Protein AF-A0AAD2FH18-F1 (afdb_monomer)

Organism: NCBI:txid2856

Mean predicted aligned error: 6.42 Å

pLDDT: mean 85.79, std 12.54, range [44.12, 98.38]

Structure (mmCIF, N/CA/C/O backbone):
data_AF-A0AAD2FH18-F1
#
_entry.id   AF-A0AAD2FH18-F1
#
loop_
_atom_site.group_PDB
_atom_site.id
_atom_site.type_symbol
_atom_site.label_atom_id
_atom_site.label_alt_id
_atom_site.label_comp_id
_atom_site.label_asym_id
_atom_site.label_entity_id
_atom_site.label_seq_id
_atom_site.pdbx_PDB_ins_code
_atom_site.Cartn_x
_atom_site.Cartn_y
_atom_site.Cartn_z
_atom_site.occupancy
_atom_site.B_iso_or_equiv
_atom_site.auth_seq_id
_atom_site.auth_comp_id
_atom_site.auth_asym_id
_atom_site.auth_atom_id
_atom_site.pdbx_PDB_model_num
ATOM 1 N N . MET A 1 1 ? -4.004 -22.381 11.309 1.00 54.03 1 MET A N 1
ATOM 2 C CA . MET A 1 1 ? -4.346 -21.164 12.080 1.00 54.03 1 MET A CA 1
ATOM 3 C C . MET A 1 1 ? -4.350 -19.978 11.130 1.00 54.03 1 MET A C 1
ATOM 5 O O . MET A 1 1 ? -3.406 -19.865 10.358 1.00 54.03 1 MET A O 1
ATOM 9 N N . MET A 1 2 ? -5.395 -19.144 11.130 1.00 85.75 2 MET A N 1
ATOM 10 C CA . MET A 1 2 ? -5.462 -17.967 10.252 1.00 85.75 2 MET A CA 1
ATOM 11 C C . MET A 1 2 ? -4.298 -17.014 10.574 1.00 85.75 2 MET A C 1
ATOM 13 O O . MET A 1 2 ? -4.123 -16.636 11.731 1.00 85.75 2 MET A O 1
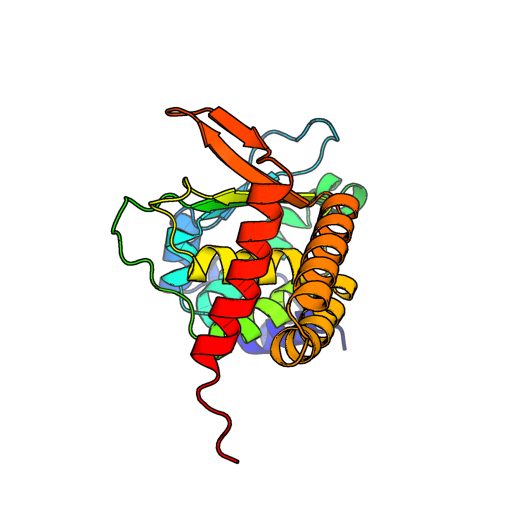ATOM 17 N N . ASN A 1 3 ? -3.467 -16.670 9.583 1.00 91.12 3 ASN A N 1
ATOM 18 C CA . ASN A 1 3 ? -2.199 -15.962 9.816 1.00 91.12 3 ASN A CA 1
ATOM 19 C C . ASN A 1 3 ? -2.380 -14.613 10.535 1.00 91.12 3 ASN A C 1
ATOM 21 O O . ASN A 1 3 ? -1.552 -14.275 11.378 1.00 91.12 3 ASN A O 1
ATOM 25 N N . PHE A 1 4 ? -3.476 -13.885 10.296 1.00 91.94 4 PHE A N 1
ATOM 26 C CA . PHE A 1 4 ? -3.735 -12.614 10.982 1.00 91.94 4 PHE A CA 1
ATOM 27 C C . PHE A 1 4 ? -3.898 -12.763 12.507 1.00 91.94 4 PHE A C 1
ATOM 29 O O . PHE A 1 4 ? -3.505 -11.865 13.244 1.00 91.94 4 PHE A O 1
ATOM 36 N N . LEU A 1 5 ? -4.402 -13.902 13.009 1.00 95.44 5 LEU A N 1
ATOM 37 C CA . LEU A 1 5 ? -4.494 -14.156 14.456 1.00 95.44 5 LEU A CA 1
ATOM 38 C C . LEU A 1 5 ? -3.111 -14.354 15.085 1.00 95.44 5 LEU A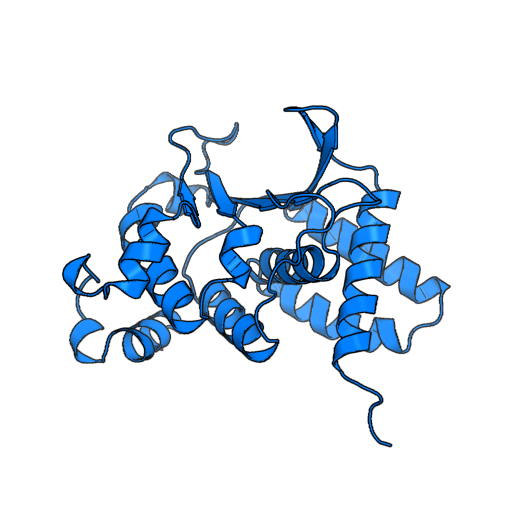 C 1
ATOM 40 O O . LEU A 1 5 ? -2.900 -13.970 16.232 1.00 95.44 5 LEU A O 1
ATOM 44 N N . ARG A 1 6 ? -2.149 -14.902 14.327 1.00 96.12 6 ARG A N 1
ATOM 45 C CA . ARG A 1 6 ? -0.748 -14.983 14.770 1.00 96.12 6 ARG A CA 1
ATOM 46 C C . ARG A 1 6 ? -0.147 -13.589 14.880 1.00 96.12 6 ARG A C 1
ATOM 48 O O . ARG A 1 6 ? 0.470 -13.290 15.891 1.00 96.12 6 ARG A O 1
ATOM 55 N N . TYR A 1 7 ? -0.386 -12.732 13.885 1.00 96.00 7 TYR A N 1
ATOM 56 C CA . TYR A 1 7 ? 0.015 -11.326 13.948 1.00 96.00 7 TYR A CA 1
ATOM 57 C C . TYR A 1 7 ? -0.607 -10.618 15.152 1.00 96.00 7 TYR A C 1
ATOM 59 O O . TYR A 1 7 ? 0.107 -9.961 15.902 1.00 96.00 7 TYR A O 1
ATOM 67 N N . LYS A 1 8 ? -1.904 -10.820 15.403 1.00 97.25 8 LYS A N 1
ATOM 68 C CA . LYS A 1 8 ? -2.570 -10.285 16.592 1.00 97.25 8 LYS A CA 1
ATOM 69 C C . LYS A 1 8 ? -1.863 -10.722 17.880 1.00 97.25 8 LYS A C 1
ATOM 71 O O . LYS A 1 8 ? -1.479 -9.871 18.671 1.00 97.25 8 LYS A O 1
ATOM 76 N N . ALA A 1 9 ? -1.606 -12.020 18.049 1.00 97.50 9 ALA A N 1
ATOM 77 C CA . ALA A 1 9 ? -0.902 -12.552 19.217 1.00 97.50 9 ALA A CA 1
ATOM 78 C C . ALA A 1 9 ? 0.508 -11.959 19.382 1.00 97.50 9 ALA A C 1
ATOM 80 O O . ALA A 1 9 ? 0.883 -11.549 20.477 1.00 97.50 9 ALA A O 1
ATOM 81 N N . THR A 1 10 ? 1.280 -11.884 18.292 1.00 97.31 10 THR A N 1
ATOM 82 C CA . THR A 1 10 ? 2.648 -11.346 18.292 1.00 97.31 10 THR A CA 1
ATOM 83 C C . THR A 1 10 ? 2.692 -9.873 18.682 1.00 97.31 10 THR A C 1
ATOM 85 O O . THR A 1 10 ? 3.581 -9.471 19.425 1.00 97.31 10 THR A O 1
ATOM 88 N N . TYR A 1 11 ? 1.753 -9.071 18.181 1.00 97.38 11 TYR A N 1
ATOM 89 C CA . TYR A 1 11 ? 1.812 -7.617 18.308 1.00 97.38 11 TYR A CA 1
ATOM 90 C C . TYR A 1 11 ? 1.000 -7.049 19.472 1.00 97.38 11 TYR A C 1
ATOM 92 O O . TYR A 1 11 ? 1.288 -5.939 19.912 1.00 97.38 11 TYR A O 1
ATOM 100 N N . PHE A 1 12 ? 0.022 -7.798 19.982 1.00 97.88 12 PHE A N 1
ATOM 101 C CA . PHE A 1 12 ? -0.885 -7.349 21.039 1.00 97.88 12 PHE A CA 1
ATOM 102 C C . PHE A 1 12 ? -0.884 -8.248 22.283 1.00 97.88 12 PHE A C 1
ATOM 104 O O . PHE A 1 12 ? -1.388 -7.822 23.317 1.00 97.88 12 PHE A O 1
ATOM 111 N N . GLY A 1 13 ? -0.299 -9.447 22.214 1.00 97.94 13 GLY A N 1
ATOM 112 C CA . GLY A 1 13 ? -0.327 -10.436 23.294 1.00 97.94 13 GLY A CA 1
ATOM 113 C C . GLY A 1 13 ? -1.401 -11.510 23.094 1.00 97.94 13 GLY A C 1
ATOM 114 O O . GLY A 1 13 ? -2.406 -11.308 22.408 1.00 97.94 13 GLY A O 1
ATOM 115 N N . ASN A 1 14 ? -1.174 -12.690 23.682 1.00 97.75 14 ASN A N 1
ATOM 116 C CA . ASN A 1 14 ? -2.082 -13.839 23.560 1.00 97.75 14 ASN A CA 1
ATOM 117 C C . ASN A 1 14 ? -3.439 -13.596 24.235 1.00 97.75 14 ASN A C 1
ATOM 119 O O . ASN A 1 14 ? -4.463 -14.060 23.737 1.00 97.75 14 ASN A O 1
ATOM 123 N N . ASP A 1 15 ? -3.457 -12.842 25.332 1.00 97.88 15 ASP A N 1
ATOM 124 C CA . ASP A 1 15 ? -4.662 -12.457 26.072 1.00 97.88 15 ASP A CA 1
ATOM 125 C C . ASP A 1 15 ? -5.625 -11.611 25.224 1.00 97.88 15 ASP A C 1
ATOM 127 O O . ASP A 1 15 ? -6.840 -11.670 25.408 1.00 97.88 15 ASP A O 1
ATOM 131 N N . LYS A 1 16 ? -5.101 -10.885 24.229 1.00 97.81 16 LYS A N 1
ATOM 132 C CA . LYS A 1 16 ? -5.899 -10.030 23.343 1.00 97.81 16 LYS A CA 1
ATOM 133 C C . LYS A 1 16 ? -6.412 -10.750 22.102 1.00 97.81 16 LYS A C 1
ATOM 135 O O . LYS A 1 16 ? -7.200 -10.183 21.349 1.00 97.81 16 LYS A O 1
ATOM 140 N N . VAL A 1 17 ? -6.016 -12.002 21.858 1.00 97.06 17 VAL A N 1
ATOM 141 C CA . VAL A 1 17 ? -6.411 -12.717 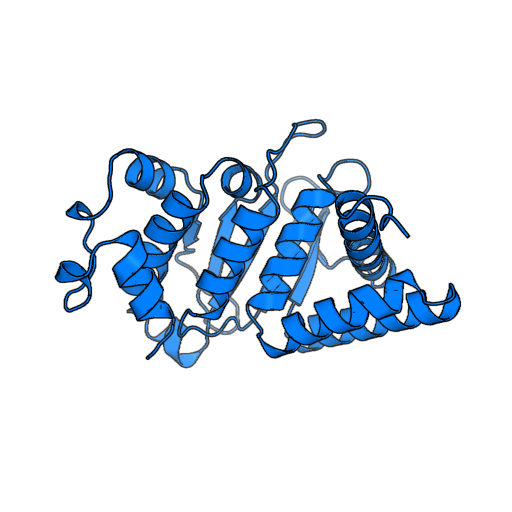20.632 1.00 97.06 17 VAL A CA 1
ATOM 142 C C . VAL A 1 17 ? -7.929 -12.893 20.544 1.00 97.06 17 VAL A C 1
ATOM 144 O O . VAL A 1 17 ? -8.499 -12.716 19.466 1.00 97.06 17 VAL A O 1
ATOM 147 N N . ALA A 1 18 ? -8.576 -13.161 21.680 1.00 96.50 18 ALA A N 1
ATOM 148 C CA . ALA A 1 18 ? -9.993 -13.508 21.775 1.00 96.50 18 ALA A CA 1
ATOM 149 C C . ALA A 1 18 ? -10.969 -12.314 21.815 1.00 96.50 18 ALA A C 1
ATOM 151 O O . ALA A 1 18 ? -12.175 -12.538 21.791 1.00 96.50 18 ALA A O 1
ATOM 152 N N . ARG A 1 19 ? -10.483 -11.067 21.869 1.00 96.88 19 ARG A N 1
ATOM 153 C CA . ARG A 1 19 ? -11.329 -9.859 21.921 1.00 96.88 19 ARG A CA 1
ATOM 154 C C . ARG A 1 19 ? -10.913 -8.825 20.890 1.00 96.88 19 ARG A C 1
ATOM 156 O O . ARG A 1 19 ? -9.783 -8.869 20.412 1.00 96.88 19 ARG A O 1
ATOM 163 N N . ASP A 1 20 ? -11.777 -7.878 20.569 1.00 97.19 20 ASP A N 1
ATOM 164 C CA . ASP A 1 20 ? -11.400 -6.783 19.677 1.00 97.19 20 ASP A CA 1
ATOM 165 C C . ASP A 1 20 ? -10.304 -5.906 20.295 1.00 97.19 20 ASP A C 1
ATOM 167 O O . ASP A 1 20 ? -10.197 -5.772 21.519 1.00 97.19 20 ASP A O 1
ATOM 171 N N . ILE A 1 21 ? -9.445 -5.373 19.424 1.00 98.19 21 ILE A N 1
ATOM 172 C CA . ILE A 1 21 ? -8.378 -4.446 19.809 1.00 98.19 21 ILE A CA 1
ATOM 173 C C . ILE A 1 21 ? -9.003 -3.062 19.933 1.00 98.19 21 ILE A C 1
ATOM 175 O O . ILE A 1 21 ? -9.598 -2.587 18.971 1.00 98.19 21 ILE A O 1
ATOM 179 N N . THR A 1 22 ? -8.850 -2.406 21.075 1.00 98.00 22 THR A N 1
ATOM 180 C CA . THR A 1 22 ? -9.374 -1.055 21.315 1.00 98.00 22 THR A CA 1
ATOM 181 C C . THR A 1 22 ? -8.262 -0.009 21.200 1.00 98.00 22 THR A C 1
ATOM 183 O O . THR A 1 22 ? -7.097 -0.346 20.987 1.00 98.00 22 THR A O 1
ATOM 186 N N . LEU A 1 23 ? -8.604 1.277 21.325 1.00 98.00 23 LEU A N 1
ATOM 187 C CA . LEU A 1 23 ? -7.598 2.345 21.368 1.00 98.00 23 LEU A CA 1
ATOM 188 C C . LEU A 1 23 ? -6.670 2.222 22.586 1.00 98.00 23 LEU A C 1
ATOM 190 O O . LEU A 1 23 ? -5.494 2.542 22.469 1.00 98.00 23 LEU A O 1
ATOM 194 N N . ASP A 1 24 ? -7.155 1.689 23.711 1.00 98.25 24 ASP A N 1
ATOM 195 C CA . ASP A 1 24 ? -6.352 1.486 24.929 1.00 98.25 24 ASP A CA 1
ATOM 196 C C . ASP A 1 24 ? -5.262 0.415 24.753 1.00 98.25 24 ASP A C 1
ATOM 198 O O . ASP A 1 24 ? -4.327 0.316 25.547 1.00 98.25 24 ASP A O 1
ATOM 202 N N . ASP A 1 25 ? -5.368 -0.406 23.706 1.00 98.38 25 ASP A N 1
ATOM 203 C CA . ASP A 1 25 ? -4.345 -1.386 23.352 1.00 98.38 25 ASP A CA 1
ATOM 204 C C . ASP A 1 25 ? -3.190 -0.793 22.538 1.00 98.38 25 ASP A C 1
ATOM 206 O O . ASP A 1 25 ? -2.200 -1.493 22.303 1.00 98.38 25 ASP A O 1
ATOM 210 N N . LEU A 1 26 ? -3.321 0.459 22.093 1.00 98.38 26 LEU A N 1
ATOM 211 C CA . LEU A 1 26 ? -2.318 1.192 21.332 1.00 98.38 26 LEU A CA 1
ATOM 212 C C . LEU A 1 26 ? -1.489 2.057 22.278 1.00 98.38 26 LEU A C 1
ATOM 214 O O . LEU A 1 26 ? -2.021 2.792 23.107 1.00 98.38 26 LEU A O 1
ATOM 218 N N . ASN A 1 27 ? -0.167 1.989 22.146 1.00 98.12 27 ASN A N 1
ATOM 219 C CA . ASN A 1 27 ? 0.713 2.841 22.943 1.00 98.12 27 ASN A CA 1
ATOM 220 C C . ASN A 1 27 ? 0.807 4.264 22.355 1.00 98.12 27 ASN A C 1
ATOM 222 O O . ASN A 1 27 ? 0.291 4.557 21.276 1.00 98.12 27 ASN A O 1
ATOM 226 N N . GLU A 1 28 ? 1.509 5.163 23.046 1.00 98.38 28 GLU A N 1
ATOM 227 C CA . GLU A 1 28 ? 1.679 6.555 22.604 1.00 98.38 28 GLU A CA 1
ATOM 228 C C . GLU A 1 28 ? 2.321 6.677 21.209 1.00 98.38 28 GLU A C 1
ATOM 230 O O . GLU A 1 28 ? 1.947 7.553 20.423 1.00 98.38 28 GLU A O 1
ATOM 235 N N . GLU A 1 29 ? 3.266 5.790 20.868 1.00 98.12 29 GLU A N 1
ATOM 236 C CA . GLU A 1 29 ? 3.900 5.769 19.544 1.00 98.12 29 GLU A CA 1
ATOM 237 C C . GLU A 1 29 ? 2.884 5.363 18.464 1.00 98.12 29 GLU A C 1
ATOM 239 O O . GLU A 1 29 ? 2.812 6.009 17.419 1.00 98.12 29 GLU A O 1
ATOM 244 N N . ASP A 1 30 ? 2.063 4.344 18.723 1.00 98.31 30 ASP A N 1
ATOM 245 C CA . ASP A 1 30 ? 0.999 3.895 17.821 1.00 98.31 30 ASP A CA 1
ATOM 246 C C . ASP A 1 30 ? -0.036 5.007 17.596 1.00 98.31 30 ASP A C 1
ATOM 248 O O . ASP A 1 30 ? -0.375 5.321 16.451 1.00 98.31 30 ASP A O 1
ATOM 252 N N . MET A 1 31 ? -0.480 5.662 18.673 1.00 98.38 31 MET A N 1
ATOM 253 C CA . MET A 1 31 ? -1.447 6.762 18.615 1.00 98.38 31 MET A CA 1
ATOM 254 C C . MET A 1 31 ? -0.914 7.960 17.830 1.00 98.38 31 MET A C 1
ATOM 256 O O . MET A 1 31 ? -1.628 8.529 16.999 1.00 98.38 31 MET A O 1
ATOM 260 N N . LYS A 1 32 ? 0.367 8.305 18.003 1.00 98.19 32 LYS A N 1
ATOM 261 C CA . LYS A 1 32 ? 1.027 9.338 17.194 1.00 98.19 32 LYS A CA 1
ATOM 262 C C . LYS A 1 32 ? 0.930 9.031 15.697 1.00 98.19 32 LYS A C 1
ATOM 264 O O . LYS A 1 32 ? 0.655 9.933 14.906 1.00 98.19 32 LYS A O 1
ATOM 269 N N . TRP A 1 33 ? 1.153 7.781 15.289 1.00 97.06 33 TRP A N 1
ATOM 270 C CA . TRP A 1 33 ? 1.061 7.390 13.880 1.00 97.06 33 TRP A CA 1
ATOM 271 C C . TRP A 1 33 ? -0.376 7.301 13.380 1.00 97.06 33 TRP A C 1
ATOM 273 O O . TRP A 1 33 ? -0.637 7.716 12.249 1.00 97.06 33 TRP A O 1
ATOM 283 N N . MET A 1 34 ? -1.308 6.845 14.215 1.00 96.62 34 MET A N 1
ATOM 284 C CA . MET A 1 34 ? -2.736 6.839 13.902 1.00 96.62 34 MET A CA 1
ATOM 285 C C . MET A 1 34 ? -3.250 8.243 13.558 1.00 96.62 34 MET A C 1
ATOM 287 O O . MET A 1 34 ? -3.982 8.407 12.587 1.00 96.62 34 MET A O 1
ATOM 291 N N . LEU A 1 35 ? -2.793 9.262 14.291 1.00 97.06 35 LEU A N 1
ATOM 292 C CA . LEU A 1 35 ? -3.185 10.662 14.093 1.00 97.06 35 LEU A CA 1
ATOM 293 C C . LEU A 1 35 ? 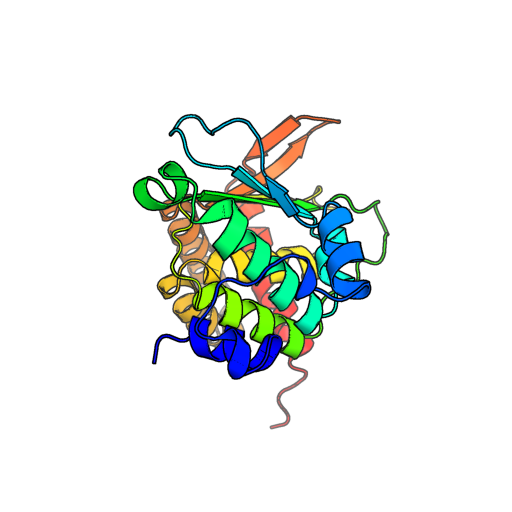-2.339 11.414 13.050 1.00 97.06 35 LEU A C 1
ATOM 295 O O . LEU A 1 35 ? -2.648 12.550 12.705 1.00 97.06 35 LEU A O 1
ATOM 299 N N . SER A 1 36 ? -1.275 10.803 12.523 1.00 96.06 36 SER A N 1
ATOM 300 C CA . SER A 1 36 ? -0.330 11.476 11.614 1.00 96.06 36 SER A CA 1
ATOM 301 C C . SER A 1 36 ? -0.851 11.704 10.189 1.00 96.06 36 SER A C 1
ATOM 303 O O . SER A 1 36 ? -0.181 12.360 9.392 1.00 96.06 36 SER A O 1
ATOM 305 N N . GLY A 1 37 ? -1.998 11.116 9.834 1.00 94.88 37 GLY A N 1
ATOM 306 C CA . GLY A 1 37 ? -2.467 11.046 8.446 1.00 94.88 37 GLY A CA 1
ATOM 307 C C . GLY A 1 37 ? -1.723 10.006 7.599 1.00 94.88 37 GLY A C 1
ATOM 308 O O . GLY A 1 37 ? -1.807 10.033 6.373 1.00 94.88 37 GLY A O 1
ATOM 309 N N . LEU A 1 38 ? -0.987 9.080 8.231 1.00 93.88 38 LEU A N 1
ATOM 310 C CA . LEU A 1 38 ? -0.388 7.924 7.555 1.00 93.88 38 LEU A CA 1
ATOM 311 C C . LEU A 1 38 ? -1.437 7.129 6.769 1.00 93.88 38 LEU A C 1
ATOM 313 O O . LEU A 1 38 ? -1.179 6.733 5.632 1.00 93.88 38 LEU A O 1
ATOM 317 N N . PHE A 1 39 ? -2.605 6.945 7.380 1.00 95.38 39 PHE A N 1
ATOM 318 C CA . PHE A 1 39 ? -3.801 6.408 6.755 1.00 95.38 39 PHE A CA 1
ATOM 319 C C . PHE A 1 39 ? -4.872 7.489 6.735 1.00 95.38 39 PHE A C 1
ATOM 321 O O . PHE A 1 39 ? -5.113 8.145 7.748 1.00 95.38 39 PHE A O 1
ATOM 328 N N . HIS A 1 40 ? -5.534 7.648 5.599 1.00 96.19 40 HIS A N 1
ATOM 329 C CA . HIS A 1 40 ? -6.701 8.508 5.481 1.00 96.19 40 HIS A CA 1
ATOM 330 C C . HIS A 1 40 ? -7.790 7.759 4.717 1.00 96.19 40 HIS A C 1
ATOM 332 O O . HIS A 1 40 ? -7.574 7.321 3.591 1.00 96.19 40 HIS A O 1
ATOM 338 N N . ILE A 1 41 ? -8.944 7.565 5.346 1.00 96.81 41 ILE A N 1
ATOM 339 C CA . ILE A 1 41 ? -10.094 6.899 4.732 1.00 96.81 41 ILE A CA 1
ATOM 340 C C . ILE A 1 41 ? -11.000 7.998 4.197 1.00 96.81 41 ILE A C 1
ATOM 342 O O . ILE A 1 41 ? -11.385 8.892 4.943 1.00 96.81 41 ILE A O 1
ATOM 346 N N . GLN A 1 42 ? -11.303 7.949 2.905 1.00 96.75 42 GLN A N 1
ATOM 347 C CA . GLN A 1 42 ? -12.158 8.946 2.280 1.00 96.75 42 GLN A CA 1
ATOM 348 C C . GLN A 1 42 ? -13.620 8.704 2.657 1.00 96.75 42 GLN A C 1
ATOM 350 O O . GLN A 1 42 ? -14.109 7.580 2.537 1.00 96.75 42 GLN A O 1
ATOM 355 N N . ASP A 1 43 ? -14.336 9.768 3.021 1.00 96.56 43 ASP A N 1
ATOM 356 C CA . ASP A 1 43 ? -15.777 9.689 3.302 1.00 96.56 43 ASP A CA 1
ATOM 357 C C . ASP A 1 43 ? -16.571 9.258 2.060 1.00 96.56 43 ASP A C 1
ATOM 359 O O . ASP A 1 43 ? -17.533 8.492 2.146 1.00 96.56 43 ASP A O 1
ATOM 363 N N . GLY A 1 44 ? -16.125 9.716 0.887 1.00 96.38 44 GLY A N 1
ATOM 364 C CA . GLY A 1 44 ? -16.674 9.347 -0.411 1.00 96.38 44 GLY A CA 1
ATOM 365 C C . GLY A 1 44 ? -16.403 7.894 -0.814 1.00 96.38 44 GLY A C 1
ATOM 366 O O . GLY A 1 44 ? -15.712 7.120 -0.148 1.00 96.38 44 GLY A O 1
ATOM 367 N N . ARG A 1 45 ? -16.968 7.512 -1.956 1.00 97.44 45 ARG A N 1
ATOM 368 C CA . ARG A 1 45 ? -16.696 6.236 -2.619 1.00 97.44 45 ARG A CA 1
ATOM 369 C C . ARG A 1 45 ? -16.229 6.506 -4.037 1.00 97.44 45 ARG A C 1
ATOM 371 O O . ARG A 1 45 ? -16.518 7.561 -4.599 1.00 97.44 45 ARG A O 1
ATOM 378 N N . ASP A 1 46 ? -15.535 5.543 -4.625 1.00 97.12 46 ASP A N 1
ATOM 379 C CA . ASP A 1 46 ? -15.281 5.601 -6.060 1.00 97.12 46 ASP A CA 1
ATOM 380 C C . ASP A 1 46 ? -16.568 5.353 -6.873 1.00 97.12 46 ASP A C 1
ATOM 382 O O . ASP A 1 46 ? -17.631 5.056 -6.324 1.00 97.12 46 ASP A O 1
ATOM 386 N N . GLN A 1 47 ? -16.477 5.421 -8.202 1.00 96.25 47 GLN A N 1
ATOM 387 C CA . GLN A 1 47 ? -17.626 5.209 -9.095 1.00 96.25 47 GLN A CA 1
ATOM 388 C C . GLN A 1 47 ? -18.260 3.808 -8.979 1.00 96.25 47 GLN A C 1
ATOM 390 O O . GLN A 1 47 ? -19.397 3.610 -9.392 1.00 96.25 47 GLN A O 1
ATOM 395 N N . SER A 1 48 ? -17.549 2.828 -8.411 1.00 96.19 48 SER A N 1
ATOM 396 C CA . SER A 1 48 ? -18.067 1.479 -8.144 1.00 96.19 48 SER A CA 1
ATOM 397 C C . SER A 1 48 ? -18.659 1.340 -6.730 1.00 96.19 48 SER A C 1
ATOM 399 O O . SER A 1 48 ? -19.145 0.271 -6.343 1.00 96.19 48 SER A O 1
ATOM 401 N N . GLY A 1 49 ? -18.644 2.409 -5.931 1.00 96.94 49 GLY A N 1
ATOM 402 C CA . GLY A 1 49 ? -19.091 2.413 -4.543 1.00 96.94 49 GLY A CA 1
ATOM 403 C C . GLY A 1 49 ? -18.112 1.729 -3.583 1.00 96.94 49 GLY A C 1
ATOM 404 O O . GLY A 1 49 ? -18.552 1.202 -2.565 1.00 96.94 49 GLY A O 1
ATOM 405 N N . ARG A 1 50 ? -16.817 1.665 -3.918 1.00 97.00 50 ARG A N 1
ATOM 406 C CA . ARG A 1 50 ? -15.757 1.087 -3.075 1.00 97.00 50 ARG A CA 1
ATOM 407 C C . ARG A 1 50 ? -15.184 2.137 -2.128 1.00 97.00 50 ARG A C 1
ATOM 409 O O . ARG A 1 50 ? -15.105 3.315 -2.478 1.00 97.00 50 ARG A O 1
ATOM 416 N N . VAL A 1 51 ? -14.762 1.699 -0.943 1.00 97.56 51 VAL A N 1
ATOM 417 C CA . VAL A 1 51 ? -14.047 2.553 0.020 1.00 97.56 51 VAL A CA 1
ATOM 418 C C . VAL A 1 51 ? -12.647 2.851 -0.503 1.00 97.56 51 VAL A C 1
ATOM 420 O O . VAL A 1 51 ? -11.965 1.949 -0.996 1.00 97.56 51 VAL A O 1
ATOM 423 N N . ILE A 1 52 ? -12.219 4.107 -0.379 1.00 97.38 52 ILE A N 1
ATOM 424 C CA . ILE A 1 52 ? -10.891 4.566 -0.784 1.00 97.38 52 ILE A CA 1
ATOM 425 C C . ILE A 1 52 ? -10.065 4.822 0.479 1.00 97.38 52 ILE A C 1
ATOM 427 O O . ILE A 1 52 ? -10.470 5.595 1.347 1.00 97.38 52 ILE A O 1
ATOM 431 N N . ILE A 1 53 ? -8.903 4.176 0.576 1.00 96.12 53 ILE A N 1
ATOM 432 C CA . ILE A 1 53 ? -7.911 4.438 1.620 1.00 96.12 53 ILE A CA 1
ATOM 433 C C . ILE A 1 53 ? -6.646 5.015 0.993 1.00 96.12 53 ILE A C 1
ATOM 435 O O . ILE A 1 53 ? -6.055 4.428 0.089 1.00 96.12 53 ILE A O 1
ATOM 439 N N . TYR A 1 54 ? -6.220 6.159 1.503 1.00 94.38 54 TYR A N 1
ATOM 440 C CA . TYR A 1 54 ? -4.968 6.810 1.169 1.00 94.38 54 TYR A CA 1
ATOM 441 C C . TYR A 1 54 ? -3.885 6.382 2.152 1.00 94.38 54 TYR A C 1
ATOM 443 O O . TYR A 1 54 ? -4.097 6.372 3.366 1.00 94.38 54 TYR A O 1
ATOM 451 N N . LEU A 1 55 ? -2.715 6.050 1.615 1.00 92.00 55 LEU A N 1
ATOM 452 C CA . LEU A 1 55 ? -1.510 5.741 2.365 1.00 92.00 55 LEU A CA 1
ATOM 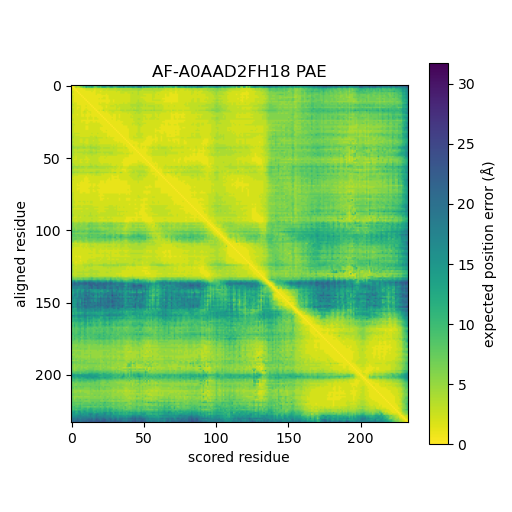453 C C . LEU A 1 55 ? -0.438 6.768 2.005 1.00 92.00 55 LEU A C 1
ATOM 455 O O . LEU A 1 55 ? -0.067 6.921 0.836 1.00 92.00 55 LEU A O 1
ATOM 459 N N . SER A 1 56 ? 0.063 7.473 3.018 1.00 89.88 56 SER A N 1
ATOM 460 C CA . SER A 1 56 ? 1.137 8.448 2.841 1.00 89.88 56 SER A CA 1
ATOM 461 C C . SER A 1 56 ? 2.489 7.747 2.789 1.00 89.88 56 SER A C 1
ATOM 463 O O . SER A 1 56 ? 3.037 7.304 3.802 1.00 89.88 56 SER A O 1
ATOM 465 N N . ASN A 1 57 ? 3.067 7.689 1.594 1.00 82.88 57 ASN A N 1
ATOM 466 C CA . ASN A 1 57 ? 4.337 7.010 1.350 1.00 82.88 57 ASN A CA 1
ATOM 467 C C . ASN A 1 57 ? 5.491 7.659 2.125 1.00 82.88 57 ASN A C 1
ATOM 469 O O . ASN A 1 57 ? 6.373 6.977 2.650 1.00 82.88 57 ASN A O 1
ATOM 473 N N . THR A 1 58 ? 5.460 8.988 2.235 1.00 83.56 58 THR A N 1
ATOM 474 C CA . THR A 1 58 ? 6.466 9.779 2.953 1.00 83.56 58 THR A CA 1
ATOM 475 C C . THR A 1 58 ? 6.474 9.477 4.454 1.00 83.56 58 THR A C 1
ATOM 477 O O . THR A 1 58 ? 7.522 9.555 5.099 1.00 83.56 58 THR A O 1
ATOM 480 N N . LEU A 1 59 ? 5.314 9.124 5.011 1.00 88.56 59 LEU A N 1
ATOM 481 C CA . LEU A 1 59 ? 5.153 8.752 6.415 1.00 88.56 59 LEU A CA 1
ATOM 482 C C . LEU A 1 59 ? 5.445 7.268 6.649 1.00 88.56 59 LEU A C 1
ATOM 484 O O . LEU A 1 59 ? 6.080 6.927 7.645 1.00 88.56 59 LEU A O 1
ATOM 488 N N . LEU A 1 60 ? 5.065 6.402 5.707 1.00 86.50 60 LEU A N 1
ATOM 489 C CA . LEU A 1 60 ? 5.246 4.953 5.802 1.00 86.50 60 LEU A CA 1
ATOM 490 C C . LEU A 1 60 ? 6.694 4.568 6.115 1.00 86.50 60 LEU A C 1
ATOM 492 O O . LEU A 1 60 ? 6.953 3.756 6.997 1.00 86.50 60 LEU A O 1
ATOM 496 N N . GLY A 1 61 ? 7.648 5.187 5.423 1.00 82.94 61 GLY A N 1
ATOM 497 C CA . GLY A 1 61 ? 9.061 4.879 5.603 1.00 82.94 61 GLY A CA 1
ATOM 498 C C . GLY A 1 61 ? 9.703 5.429 6.876 1.00 82.94 61 GLY A C 1
ATOM 499 O O . GLY A 1 61 ? 10.812 5.028 7.221 1.00 82.94 61 GLY A O 1
ATOM 500 N N . LYS A 1 62 ? 9.005 6.318 7.589 1.00 88.56 62 LYS A N 1
ATOM 501 C CA . LYS A 1 62 ? 9.416 6.866 8.888 1.00 88.56 62 LYS A CA 1
ATOM 502 C C . LYS A 1 62 ? 8.848 6.053 10.064 1.00 88.56 62 LYS A C 1
ATOM 504 O O . LYS A 1 62 ? 9.306 6.231 11.191 1.00 88.56 62 LYS A O 1
ATOM 509 N N . CYS A 1 63 ? 7.873 5.176 9.819 1.00 90.19 63 CYS A N 1
ATOM 510 C CA . CYS A 1 63 ? 7.235 4.352 10.840 1.00 90.19 63 CYS A CA 1
ATOM 511 C C . CYS A 1 63 ? 7.978 3.019 11.024 1.00 90.19 63 CYS A C 1
ATOM 513 O O . CYS A 1 63 ? 8.349 2.356 10.052 1.00 90.19 63 CYS A O 1
ATOM 515 N N . LYS A 1 64 ? 8.189 2.600 12.278 1.00 93.56 64 LYS A N 1
ATOM 516 C CA . LYS A 1 64 ? 8.724 1.263 12.576 1.00 93.56 64 LYS A CA 1
ATOM 517 C C . LYS A 1 64 ? 7.716 0.203 12.131 1.00 93.56 64 LYS A C 1
ATOM 519 O O . LYS A 1 64 ? 6.516 0.388 12.305 1.00 93.56 64 LYS A O 1
ATOM 524 N N . ALA A 1 65 ? 8.202 -0.931 11.623 1.00 91.94 65 ALA A N 1
ATOM 525 C CA . ALA A 1 65 ? 7.335 -2.010 11.139 1.00 91.94 65 ALA A CA 1
ATOM 526 C C . ALA A 1 65 ? 6.323 -2.484 12.191 1.00 91.94 65 ALA A C 1
ATOM 528 O O . ALA A 1 65 ? 5.150 -2.640 11.874 1.00 91.94 65 ALA A O 1
ATOM 529 N N . ASP A 1 66 ? 6.758 -2.656 13.438 1.00 96.38 66 ASP A N 1
ATOM 530 C CA . ASP A 1 66 ? 5.899 -3.178 14.503 1.00 96.38 66 ASP A CA 1
ATOM 531 C C . ASP A 1 66 ? 4.760 -2.214 14.855 1.00 96.38 66 ASP A C 1
ATOM 533 O O . ASP A 1 66 ? 3.605 -2.617 14.981 1.00 96.38 66 ASP A O 1
ATOM 537 N N . THR A 1 67 ? 5.081 -0.924 14.943 1.00 97.00 67 THR A N 1
ATOM 538 C CA . THR A 1 67 ? 4.120 0.169 15.139 1.00 97.00 67 THR A CA 1
ATOM 539 C C . THR A 1 67 ? 3.150 0.258 13.967 1.00 97.00 67 THR A C 1
ATOM 541 O O . THR A 1 67 ? 1.937 0.296 14.157 1.00 97.00 67 THR A O 1
ATOM 544 N N . LEU A 1 68 ? 3.666 0.208 12.736 1.00 94.94 68 LEU A N 1
ATOM 545 C CA . LEU A 1 68 ? 2.843 0.212 11.532 1.00 94.94 68 LEU A CA 1
ATOM 546 C C . LEU A 1 68 ? 1.866 -0.966 11.510 1.00 94.94 68 LEU A C 1
ATOM 548 O O . LEU A 1 68 ? 0.709 -0.774 11.152 1.00 94.94 68 LEU A O 1
ATOM 552 N N . ILE A 1 69 ? 2.309 -2.164 11.898 1.00 96.19 69 ILE A N 1
ATOM 553 C CA . ILE A 1 69 ? 1.460 -3.358 11.935 1.00 96.19 69 ILE A CA 1
ATOM 554 C C . ILE A 1 69 ? 0.369 -3.222 12.994 1.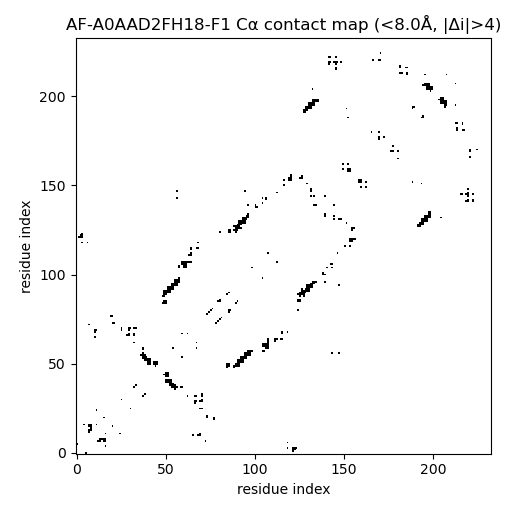00 96.19 69 ILE A C 1
ATOM 556 O O . ILE A 1 69 ? -0.776 -3.536 12.687 1.00 96.19 69 ILE A O 1
ATOM 560 N N . ARG A 1 70 ? 0.666 -2.715 14.198 1.00 98.19 70 ARG A N 1
ATOM 561 C CA . ARG A 1 70 ? -0.368 -2.473 15.222 1.00 98.19 70 ARG A CA 1
ATOM 562 C C . ARG A 1 70 ? -1.410 -1.456 14.755 1.00 98.19 70 ARG A C 1
ATOM 564 O O . ARG A 1 70 ? -2.607 -1.735 14.811 1.00 98.19 70 ARG A O 1
ATOM 571 N N . VAL A 1 71 ? -0.964 -0.320 14.219 1.00 97.62 71 VAL A N 1
ATOM 572 C CA . VAL A 1 71 ? -1.855 0.730 13.695 1.00 97.62 71 VAL A CA 1
ATOM 573 C C . VAL A 1 71 ? -2.692 0.207 12.525 1.00 97.62 71 VAL A C 1
ATOM 575 O O . VAL A 1 71 ? -3.909 0.389 12.503 1.00 97.62 71 VAL A O 1
ATOM 578 N N . ALA A 1 72 ? -2.070 -0.492 11.574 1.00 95.94 72 ALA A N 1
ATOM 579 C CA . ALA A 1 72 ? -2.773 -1.087 10.444 1.00 95.94 72 ALA A CA 1
ATOM 580 C C . ALA A 1 72 ? -3.736 -2.199 10.888 1.00 95.94 72 ALA A C 1
ATOM 582 O O . ALA A 1 72 ? -4.846 -2.283 10.376 1.00 95.94 72 ALA A O 1
AT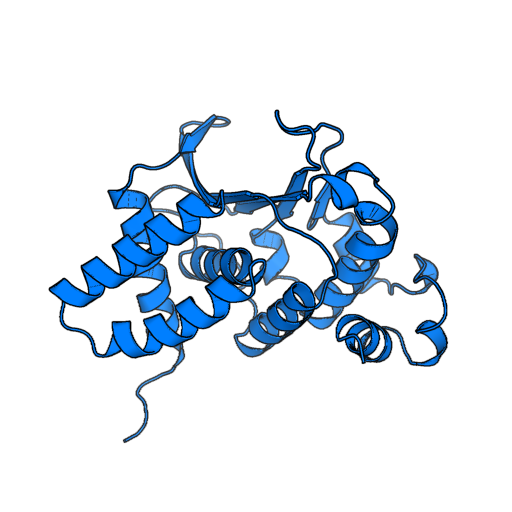OM 583 N N . TYR A 1 73 ? -3.385 -3.016 11.882 1.00 96.88 73 TYR A N 1
ATOM 584 C CA . TYR A 1 73 ? -4.312 -3.997 12.446 1.00 96.88 73 TYR A CA 1
ATOM 585 C C . TYR A 1 73 ? -5.580 -3.308 12.952 1.00 96.88 73 TYR A C 1
ATOM 587 O O . TYR A 1 73 ? -6.683 -3.694 12.562 1.00 96.88 73 TYR A O 1
ATOM 595 N N . TYR A 1 74 ? -5.427 -2.266 13.775 1.00 97.88 74 TYR A N 1
ATOM 596 C CA . TYR A 1 74 ? -6.564 -1.531 14.318 1.00 97.88 74 TYR A CA 1
ATOM 597 C C . TYR A 1 74 ? -7.432 -0.930 13.207 1.00 97.88 74 TYR A C 1
ATOM 599 O O . TYR A 1 74 ? -8.642 -1.136 13.196 1.00 97.88 74 TYR A O 1
ATOM 607 N N . ILE A 1 75 ? -6.822 -0.239 12.241 1.00 96.94 75 ILE A N 1
ATOM 608 C CA . ILE A 1 75 ? -7.554 0.399 11.138 1.00 96.94 75 ILE A CA 1
ATOM 609 C C . ILE A 1 75 ? -8.313 -0.638 10.308 1.00 96.94 75 ILE A C 1
ATOM 611 O O . ILE A 1 75 ? -9.481 -0.439 9.986 1.00 96.94 75 ILE A O 1
ATOM 615 N N . TRP A 1 76 ? -7.685 -1.762 9.973 1.00 95.50 76 TRP A N 1
ATOM 616 C CA . TRP A 1 76 ? -8.332 -2.771 9.145 1.00 95.50 76 TRP A CA 1
ATOM 617 C C . TRP A 1 76 ? -9.485 -3.445 9.889 1.00 95.50 76 TRP A C 1
ATOM 619 O O . TRP A 1 76 ? -10.588 -3.496 9.356 1.00 95.50 76 TRP A O 1
ATOM 629 N N . PHE A 1 77 ? -9.268 -3.928 11.114 1.00 96.25 77 PHE A N 1
ATOM 630 C CA . PHE A 1 77 ? -10.277 -4.719 11.825 1.00 96.25 77 PHE A CA 1
ATOM 631 C C . PHE A 1 77 ? -11.359 -3.891 12.519 1.00 96.25 77 PHE A C 1
ATOM 633 O O . PHE A 1 77 ? -12.505 -4.328 12.529 1.00 96.25 77 PHE A O 1
ATOM 640 N N . ASN A 1 78 ? -11.037 -2.708 13.048 1.00 96.88 78 ASN A N 1
ATOM 641 C CA . ASN A 1 78 ? -12.007 -1.890 13.785 1.00 96.88 78 ASN A CA 1
ATOM 642 C C . ASN A 1 78 ? -12.638 -0.778 12.948 1.00 96.88 78 ASN A C 1
ATOM 644 O O . ASN A 1 78 ? -13.700 -0.289 13.316 1.00 96.88 78 ASN A O 1
ATOM 648 N N . ILE A 1 79 ? -12.005 -0.359 11.845 1.00 96.75 79 ILE A N 1
ATOM 649 C CA . ILE A 1 79 ? -12.527 0.738 11.018 1.00 96.75 79 ILE A CA 1
ATOM 650 C C . ILE A 1 79 ? -13.017 0.224 9.666 1.00 96.75 79 ILE A C 1
ATOM 652 O O . ILE A 1 79 ? -14.159 0.478 9.304 1.00 96.75 79 ILE A O 1
ATOM 656 N N . LEU A 1 80 ? -12.190 -0.507 8.913 1.00 96.50 80 LEU A N 1
ATOM 657 C CA . LEU A 1 80 ? -12.534 -0.902 7.542 1.00 96.50 80 LEU A CA 1
ATOM 658 C C . LEU A 1 80 ? -13.467 -2.114 7.471 1.00 96.50 80 LEU A C 1
ATOM 660 O O . LEU A 1 80 ? -14.454 -2.075 6.744 1.00 96.50 80 LEU A O 1
ATOM 664 N N . ILE A 1 81 ? -13.166 -3.197 8.189 1.00 95.12 81 ILE A N 1
ATOM 665 C CA . ILE A 1 81 ? -13.940 -4.448 8.129 1.00 95.12 81 ILE A CA 1
ATOM 666 C C . ILE A 1 81 ? -15.412 -4.271 8.531 1.00 95.12 81 ILE A C 1
ATOM 668 O O . ILE A 1 81 ? -16.252 -4.903 7.885 1.00 95.12 81 ILE A O 1
ATOM 672 N N . PRO A 1 82 ? -15.770 -3.430 9.520 1.00 96.75 82 PRO A N 1
ATOM 673 C CA . PRO A 1 82 ? -17.172 -3.172 9.843 1.00 96.75 82 PRO A CA 1
ATOM 674 C C . PRO A 1 82 ? -17.965 -2.483 8.723 1.00 96.75 82 PRO A C 1
ATOM 676 O O . PRO A 1 82 ? -19.191 -2.499 8.767 1.00 96.75 82 PRO A O 1
ATOM 679 N N . ILE A 1 83 ? -17.303 -1.896 7.716 1.00 97.12 83 ILE A N 1
ATOM 680 C CA . ILE A 1 83 ? -17.964 -1.231 6.587 1.00 97.12 83 ILE A CA 1
ATOM 681 C C . ILE A 1 83 ? -18.457 -2.296 5.586 1.00 97.12 83 ILE A C 1
ATOM 683 O O . ILE A 1 83 ? -17.628 -2.959 4.948 1.00 97.12 83 ILE A O 1
ATOM 687 N N . PRO A 1 84 ? -19.780 -2.458 5.371 1.00 96.81 84 PRO A N 1
ATOM 688 C CA . PRO A 1 84 ? -20.318 -3.510 4.502 1.00 96.81 84 PRO A CA 1
ATOM 689 C C . PRO A 1 84 ? -19.779 -3.460 3.066 1.00 96.81 84 PRO A C 1
ATOM 691 O O . PRO A 1 84 ? -19.522 -4.494 2.444 1.00 96.81 84 PRO A O 1
ATOM 694 N N . GLU A 1 85 ? -19.552 -2.265 2.523 1.00 96.69 85 GLU A N 1
ATOM 695 C CA . GLU A 1 85 ? -19.014 -2.082 1.177 1.00 96.69 85 GLU A CA 1
ATOM 696 C C . GLU A 1 85 ? -17.593 -2.631 1.034 1.00 96.69 85 GLU A C 1
ATOM 698 O O . GLU A 1 85 ? -17.263 -3.152 -0.032 1.00 96.69 85 GLU A O 1
ATOM 703 N N . VAL A 1 86 ? -16.768 -2.585 2.087 1.00 95.75 86 VAL A N 1
ATOM 704 C CA . VAL A 1 86 ? -15.423 -3.185 2.066 1.00 95.75 86 VAL A CA 1
ATOM 705 C C . VAL A 1 86 ? -15.530 -4.697 1.899 1.00 95.75 86 VAL A C 1
ATOM 707 O O . VAL A 1 86 ? -14.816 -5.273 1.078 1.00 95.75 86 VAL A O 1
ATOM 710 N N . GLN A 1 87 ? -16.461 -5.341 2.605 1.00 94.25 87 GLN A N 1
ATOM 711 C CA . GLN A 1 87 ? -16.662 -6.789 2.514 1.00 94.25 87 GLN A CA 1
ATOM 712 C C . GLN A 1 87 ? -17.217 -7.204 1.143 1.00 94.25 87 GLN A C 1
ATOM 714 O O . GLN A 1 87 ? -16.730 -8.150 0.526 1.00 94.25 87 GLN A O 1
ATOM 719 N N . MET A 1 88 ? -18.202 -6.463 0.628 1.00 95.75 88 MET A N 1
ATOM 720 C CA . MET A 1 88 ? -18.889 -6.810 -0.622 1.00 95.75 88 MET A CA 1
ATOM 721 C C . MET A 1 88 ? -18.100 -6.428 -1.877 1.00 95.75 88 MET A C 1
ATOM 723 O O . MET A 1 88 ? -18.065 -7.178 -2.855 1.00 95.75 88 MET A O 1
ATOM 727 N N . LYS A 1 89 ? -17.469 -5.250 -1.878 1.00 95.88 89 LYS A N 1
ATOM 728 C CA . LYS A 1 89 ? -16.877 -4.622 -3.072 1.00 95.88 89 LYS A CA 1
ATOM 729 C C . LYS A 1 89 ? -15.359 -4.493 -2.997 1.00 95.88 89 LYS A C 1
ATOM 731 O O . LYS A 1 89 ? -14.722 -4.240 -4.019 1.00 95.88 89 LYS A O 1
ATOM 736 N N . GLY A 1 90 ? -14.764 -4.777 -1.840 1.00 93.69 90 GLY A N 1
ATOM 737 C CA . GLY A 1 90 ? -13.348 -4.537 -1.582 1.00 93.69 90 GLY A CA 1
ATOM 738 C C . GLY A 1 90 ? -13.032 -3.048 -1.444 1.00 93.69 90 GLY A C 1
ATOM 739 O O . GLY A 1 90 ? -13.927 -2.203 -1.392 1.00 93.69 90 GLY A O 1
ATOM 740 N N . LEU A 1 91 ? -11.742 -2.730 -1.416 1.00 94.81 91 LEU A N 1
ATOM 741 C CA . LEU A 1 91 ? -11.254 -1.357 -1.294 1.00 94.81 91 LEU A CA 1
ATOM 742 C C . LEU A 1 91 ? -10.353 -0.927 -2.447 1.00 94.81 91 LEU A C 1
ATOM 744 O O . LEU A 1 91 ? -9.809 -1.748 -3.191 1.00 94.81 91 LEU A O 1
ATOM 748 N N . VAL A 1 92 ? -10.159 0.382 -2.538 1.00 94.94 92 VAL A N 1
ATOM 749 C CA . VAL A 1 92 ? -9.185 1.026 -3.410 1.00 94.94 92 VAL A CA 1
ATOM 750 C C . VAL A 1 92 ? -8.068 1.597 -2.544 1.00 94.94 92 VAL A C 1
ATOM 752 O O . VAL A 1 92 ? -8.315 2.441 -1.687 1.00 94.94 92 VAL A O 1
ATOM 755 N N . GLY A 1 93 ? -6.838 1.129 -2.757 1.00 92.81 93 GLY A N 1
ATOM 756 C CA . GLY A 1 93 ? -5.658 1.691 -2.096 1.00 92.81 93 GLY A CA 1
ATOM 757 C C . GLY A 1 93 ? -5.029 2.791 -2.945 1.00 92.81 93 GLY A C 1
ATOM 758 O O . GLY A 1 93 ? -4.637 2.532 -4.079 1.00 92.81 93 GLY A O 1
ATOM 759 N N . VAL A 1 94 ? -4.895 3.999 -2.412 1.00 91.81 94 VAL A N 1
ATOM 760 C CA . VAL A 1 94 ? -4.201 5.112 -3.066 1.00 91.81 94 VAL A CA 1
ATOM 761 C C . VAL A 1 94 ? -2.896 5.370 -2.332 1.00 91.81 94 VAL A C 1
ATOM 763 O O . VAL A 1 94 ? -2.888 5.757 -1.170 1.00 91.81 94 VAL A O 1
ATOM 766 N N . TYR A 1 95 ? -1.777 5.168 -3.013 1.00 88.12 95 TYR A N 1
ATOM 767 C CA . TYR A 1 95 ? -0.451 5.380 -2.449 1.00 88.12 95 TYR A CA 1
ATOM 768 C C . TYR A 1 95 ? 0.077 6.698 -2.978 1.00 88.12 95 TYR A C 1
ATOM 770 O O . TYR A 1 95 ? 0.417 6.801 -4.158 1.00 88.12 95 TYR A O 1
ATOM 778 N N . PHE A 1 96 ? 0.137 7.702 -2.112 1.00 85.25 96 PHE A N 1
ATOM 779 C CA . PHE A 1 96 ? 0.496 9.057 -2.500 1.00 85.25 96 PHE A CA 1
ATOM 780 C C . PHE A 1 96 ? 1.853 9.449 -1.931 1.00 85.25 96 PHE A C 1
ATOM 782 O O . PHE A 1 96 ? 2.110 9.337 -0.729 1.00 85.25 96 PHE A O 1
ATOM 789 N N . ASP A 1 97 ? 2.735 9.911 -2.813 1.00 81.75 97 ASP A N 1
ATOM 790 C CA . ASP A 1 97 ? 4.004 10.510 -2.426 1.00 81.75 97 ASP A CA 1
ATOM 791 C C . ASP A 1 97 ? 3.859 12.031 -2.297 1.00 81.75 97 ASP A C 1
ATOM 793 O O . ASP A 1 97 ? 3.721 12.747 -3.290 1.00 81.75 97 ASP A O 1
ATOM 797 N N . ALA A 1 98 ? 3.917 12.527 -1.059 1.00 81.00 98 ALA A N 1
ATOM 798 C CA . ALA A 1 98 ? 3.845 13.951 -0.749 1.00 81.00 98 ALA A CA 1
ATOM 799 C C . ALA A 1 98 ? 5.219 14.645 -0.744 1.00 81.00 98 ALA A C 1
ATOM 801 O O . ALA A 1 98 ? 5.273 15.874 -0.668 1.00 81.00 98 ALA A O 1
ATOM 802 N N . SER A 1 99 ? 6.321 13.896 -0.845 1.00 79.88 99 SER A N 1
ATOM 803 C CA . SER A 1 99 ? 7.681 14.384 -0.572 1.00 79.88 99 SER A CA 1
ATOM 804 C C . SER A 1 99 ? 8.119 15.551 -1.452 1.00 79.88 99 SER A C 1
ATOM 806 O O . SER A 1 99 ? 7.807 15.625 -2.644 1.00 79.88 99 SER A O 1
ATOM 808 N N . LYS A 1 100 ? 8.870 16.496 -0.892 1.00 81.38 100 LYS A N 1
ATOM 809 C CA . LYS A 1 100 ? 9.453 17.577 -1.697 1.00 81.38 100 LYS A CA 1
ATOM 810 C C . LYS A 1 100 ? 10.578 17.028 -2.590 1.00 81.38 100 LYS A C 1
ATOM 812 O O . LYS A 1 100 ? 11.250 16.072 -2.207 1.00 81.38 100 LYS A O 1
ATOM 817 N N . PRO A 1 101 ? 10.828 17.626 -3.769 1.00 75.44 101 PRO A N 1
ATOM 818 C CA . PRO A 1 101 ? 11.983 17.259 -4.585 1.00 75.44 101 PRO A CA 1
ATOM 819 C C . PRO A 1 101 ? 13.280 17.328 -3.767 1.00 75.44 101 PRO A C 1
ATOM 821 O O . PRO A 1 101 ? 13.539 18.340 -3.119 1.00 75.44 101 PRO A O 1
ATOM 824 N N . GLY A 1 102 ? 14.073 16.254 -3.786 1.00 75.19 102 GLY A N 1
ATOM 825 C CA . GLY A 1 102 ? 15.312 16.144 -3.006 1.00 75.19 102 GLY A CA 1
ATOM 826 C C . GLY A 1 102 ? 15.122 15.783 -1.527 1.00 75.19 102 GLY A C 1
ATOM 827 O O . GLY A 1 102 ? 16.111 15.626 -0.816 1.00 75.19 102 GLY A O 1
ATOM 828 N N . GLU A 1 103 ? 13.886 15.615 -1.047 1.00 80.12 103 GLU A N 1
ATOM 829 C CA . GLU A 1 103 ? 13.643 15.128 0.308 1.00 80.12 103 GLU A CA 1
ATOM 830 C C . GLU A 1 103 ? 14.079 13.663 0.420 1.00 80.12 103 GLU A C 1
ATOM 832 O O . GLU A 1 103 ? 13.607 12.782 -0.306 1.00 80.12 103 GLU A O 1
ATOM 837 N N . ASN A 1 104 ? 14.982 13.391 1.362 1.00 74.12 104 ASN A N 1
ATOM 838 C CA . ASN A 1 104 ? 15.357 12.028 1.701 1.00 74.12 104 ASN A CA 1
ATOM 839 C C . ASN A 1 104 ? 14.188 11.350 2.411 1.00 74.12 104 ASN A C 1
ATOM 841 O O . ASN A 1 104 ? 13.973 11.521 3.612 1.00 74.12 104 ASN A O 1
ATOM 845 N N . ILE A 1 105 ? 13.434 10.557 1.657 1.00 73.88 105 ILE A N 1
ATOM 846 C CA . ILE A 1 105 ? 12.414 9.698 2.242 1.00 73.88 105 ILE A CA 1
ATOM 847 C C . ILE A 1 105 ? 13.110 8.476 2.828 1.00 73.88 105 ILE A C 1
ATOM 849 O O . ILE A 1 105 ? 13.794 7.736 2.114 1.00 73.88 105 ILE A O 1
ATOM 853 N N . ALA A 1 106 ? 12.928 8.272 4.130 1.00 75.12 106 ALA A N 1
ATOM 854 C CA . ALA A 1 106 ? 13.309 7.029 4.776 1.00 75.12 106 ALA A CA 1
ATOM 855 C C . ALA A 1 106 ? 12.580 5.873 4.078 1.00 75.12 106 ALA A C 1
ATOM 857 O O . ALA A 1 106 ? 11.408 5.988 3.738 1.00 75.12 106 ALA A O 1
ATOM 858 N N . ILE A 1 107 ? 13.278 4.776 3.810 1.00 71.81 107 ILE A N 1
ATOM 859 C CA . ILE A 1 107 ? 12.673 3.566 3.253 1.00 71.81 107 ILE A CA 1
ATOM 860 C C . ILE A 1 107 ? 12.747 2.526 4.361 1.00 71.81 107 ILE A C 1
ATOM 862 O O . ILE A 1 107 ? 13.818 2.401 4.966 1.00 71.81 107 ILE A O 1
ATOM 866 N N . PRO A 1 108 ? 11.675 1.759 4.622 1.00 75.06 108 PRO A N 1
ATOM 867 C CA . PRO A 1 108 ? 11.770 0.651 5.554 1.00 75.06 108 PRO A CA 1
ATOM 868 C C . PRO A 1 108 ? 12.934 -0.262 5.152 1.00 75.06 108 PRO A C 1
ATOM 870 O O . PRO A 1 108 ? 13.156 -0.528 3.963 1.00 75.06 108 PRO A O 1
ATOM 873 N N . GLY A 1 109 ? 13.688 -0.756 6.135 1.00 77.56 109 GLY A N 1
ATOM 874 C CA . GLY A 1 109 ? 14.679 -1.801 5.880 1.00 77.56 109 GLY A CA 1
ATOM 875 C C . GLY A 1 109 ? 14.028 -2.992 5.167 1.00 77.56 109 GLY A C 1
ATOM 876 O O . GLY A 1 109 ? 12.831 -3.225 5.318 1.00 77.56 109 GLY A O 1
ATOM 877 N N . PHE A 1 110 ? 14.793 -3.758 4.384 1.00 74.81 110 PHE A N 1
ATOM 878 C CA . PHE A 1 110 ? 14.239 -4.875 3.601 1.00 74.81 110 PHE A CA 1
ATOM 879 C C . PHE A 1 110 ? 13.456 -5.873 4.470 1.00 74.81 110 PHE A C 1
ATOM 881 O O . PHE A 1 110 ? 12.348 -6.257 4.112 1.00 74.81 110 PHE A O 1
ATOM 888 N N . ASN A 1 111 ? 13.975 -6.204 5.656 1.00 78.25 111 ASN A N 1
ATOM 889 C CA . ASN A 1 111 ? 13.288 -7.083 6.605 1.00 78.25 111 ASN A CA 1
ATOM 890 C C . ASN A 1 111 ? 11.992 -6.459 7.133 1.00 78.25 111 ASN A C 1
ATOM 892 O O . ASN A 1 111 ? 10.955 -7.109 7.116 1.00 78.25 111 ASN A O 1
ATOM 896 N N . SER A 1 112 ? 12.024 -5.184 7.534 1.00 83.06 112 SER A N 1
ATOM 897 C CA . SER A 1 112 ? 10.827 -4.442 7.950 1.00 83.06 112 SER A CA 1
ATOM 898 C C . SER A 1 112 ? 9.762 -4.450 6.859 1.00 83.06 112 SER A C 1
ATOM 900 O O . SER A 1 112 ? 8.602 -4.735 7.136 1.00 83.06 112 SER A O 1
ATOM 902 N N . PHE A 1 113 ? 10.170 -4.205 5.614 1.00 80.12 113 PHE A N 1
ATOM 903 C CA . PHE A 1 113 ? 9.296 -4.277 4.454 1.00 80.12 113 PHE A CA 1
ATOM 904 C C . PHE A 1 113 ? 8.671 -5.669 4.307 1.00 80.12 113 PHE A C 1
ATOM 906 O O . PHE A 1 113 ? 7.452 -5.766 4.256 1.00 80.12 113 PHE A O 1
ATOM 913 N N . LEU A 1 114 ? 9.463 -6.747 4.318 1.00 79.25 114 LEU A N 1
ATOM 914 C CA . LEU A 1 114 ? 8.935 -8.115 4.227 1.00 79.25 114 LEU A CA 1
ATOM 915 C C . LEU A 1 114 ? 7.958 -8.460 5.360 1.00 79.25 114 LEU A C 1
ATOM 917 O O . LEU A 1 114 ? 6.942 -9.106 5.109 1.00 79.25 114 LEU A O 1
ATOM 921 N N . THR A 1 115 ? 8.225 -8.008 6.586 1.00 85.44 115 THR A N 1
ATOM 922 C CA . THR A 1 115 ? 7.327 -8.223 7.728 1.00 85.44 115 THR A CA 1
ATOM 923 C C . THR A 1 115 ? 5.985 -7.522 7.521 1.00 85.44 115 THR A C 1
ATOM 925 O O . THR A 1 115 ? 4.940 -8.152 7.691 1.00 85.44 115 THR A O 1
ATOM 928 N N . ILE A 1 116 ? 6.009 -6.257 7.086 1.00 87.31 116 ILE A N 1
ATOM 929 C CA . ILE A 1 116 ? 4.805 -5.487 6.731 1.00 87.31 116 ILE A CA 1
ATOM 930 C C . ILE A 1 116 ? 4.045 -6.197 5.608 1.00 87.31 116 ILE A C 1
ATOM 932 O O . ILE A 1 116 ? 2.830 -6.357 5.690 1.00 87.31 116 ILE A O 1
ATOM 936 N N . MET A 1 117 ? 4.763 -6.685 4.595 1.00 82.25 117 MET A N 1
ATOM 937 C CA . MET A 1 117 ? 4.156 -7.388 3.472 1.00 82.25 117 MET A CA 1
ATOM 938 C C . MET A 1 117 ? 3.438 -8.658 3.892 1.00 82.25 117 MET A C 1
ATOM 940 O O . MET A 1 117 ? 2.281 -8.869 3.538 1.00 82.25 117 MET A O 1
ATOM 944 N N . SER A 1 118 ? 4.118 -9.493 4.670 1.00 85.12 118 SER A N 1
ATOM 945 C CA . SER A 1 118 ? 3.555 -10.739 5.171 1.00 85.12 118 SER A CA 1
ATOM 946 C C . SER A 1 118 ? 2.326 -10.481 6.054 1.00 85.12 118 SER A C 1
ATOM 948 O O . SER A 1 118 ? 1.342 -11.217 5.963 1.00 85.12 118 SER A O 1
ATOM 950 N N . PHE A 1 119 ? 2.331 -9.396 6.839 1.00 90.44 119 PHE A N 1
ATOM 951 C CA . PHE A 1 119 ? 1.152 -8.956 7.580 1.00 90.44 119 PHE A CA 1
ATOM 952 C C . PHE A 1 119 ? 0.001 -8.584 6.642 1.00 90.44 119 PHE A C 1
ATOM 954 O O . PHE A 1 119 ? -1.080 -9.157 6.768 1.00 90.44 119 PHE A O 1
ATOM 961 N N . THR A 1 120 ? 0.218 -7.693 5.671 1.00 86.75 120 THR A N 1
ATOM 962 C CA . THR A 1 120 ? -0.833 -7.259 4.738 1.00 86.75 120 THR A CA 1
ATOM 963 C C . THR A 1 120 ? -1.427 -8.427 3.953 1.00 86.75 120 THR A C 1
ATOM 965 O O . THR A 1 120 ? -2.646 -8.520 3.839 1.00 86.75 120 THR A O 1
ATOM 968 N N . CYS A 1 121 ? -0.599 -9.365 3.487 1.00 84.25 121 CYS A N 1
ATOM 969 C CA . CYS A 1 121 ? -1.052 -10.576 2.795 1.00 84.25 121 CYS A CA 1
ATOM 970 C C . CYS A 1 121 ? -1.882 -11.520 3.681 1.00 84.25 121 CYS A C 1
ATOM 972 O O . CYS A 1 121 ? -2.553 -12.412 3.166 1.00 84.25 121 CYS A O 1
ATOM 974 N N . SER A 1 122 ? -1.816 -11.368 5.007 1.00 88.81 122 SER A N 1
ATOM 975 C CA . SER A 1 122 ? -2.590 -12.178 5.952 1.00 88.81 122 SER A CA 1
ATOM 976 C C . SER A 1 122 ? -3.986 -11.625 6.240 1.00 88.81 122 SER A C 1
ATOM 978 O O . SER A 1 122 ? -4.800 -12.334 6.836 1.00 88.81 122 SER A O 1
ATOM 980 N N . LEU A 1 123 ? -4.259 -10.377 5.844 1.00 89.69 123 LEU A N 1
ATOM 981 C CA . LEU A 1 123 ? -5.505 -9.687 6.156 1.00 89.69 123 LEU A CA 1
ATOM 982 C C . LEU A 1 123 ? -6.656 -10.262 5.320 1.00 89.69 123 LEU A C 1
ATOM 984 O O . LEU A 1 123 ? -6.509 -10.410 4.106 1.00 89.69 123 LEU A O 1
ATOM 988 N N . PRO A 1 124 ? -7.818 -10.560 5.930 1.00 89.50 124 PRO A N 1
ATOM 989 C CA . PRO A 1 124 ? -8.974 -11.112 5.228 1.00 89.50 124 PRO A CA 1
ATOM 990 C C . PRO A 1 124 ? -9.741 -10.009 4.483 1.00 89.50 124 PRO A C 1
ATOM 992 O O . PRO A 1 124 ? -10.929 -9.800 4.702 1.00 89.50 124 PRO A O 1
ATOM 995 N N . MET A 1 125 ? -9.055 -9.259 3.621 1.00 87.62 125 MET A N 1
ATOM 996 C CA . MET A 1 125 ? -9.648 -8.166 2.858 1.00 87.62 125 MET A CA 1
ATOM 997 C C . MET A 1 125 ? -9.253 -8.225 1.389 1.00 87.62 125 MET A C 1
ATOM 999 O O . MET A 1 125 ? -8.148 -8.630 1.034 1.00 87.62 125 MET A O 1
ATOM 1003 N N . ARG A 1 126 ? -10.160 -7.762 0.526 1.00 88.81 126 ARG A N 1
ATOM 1004 C CA . ARG A 1 126 ? -9.937 -7.690 -0.917 1.00 88.81 126 ARG A CA 1
ATOM 1005 C C . ARG A 1 126 ? -9.595 -6.265 -1.337 1.00 88.81 126 ARG A C 1
ATOM 1007 O O . ARG A 1 126 ? -10.434 -5.373 -1.242 1.00 88.81 126 ARG A O 1
ATOM 1014 N N . TYR A 1 127 ? -8.403 -6.076 -1.888 1.00 88.88 127 TYR A N 1
ATOM 1015 C CA . TYR A 1 127 ? -8.109 -4.907 -2.711 1.00 88.88 127 TYR A CA 1
ATOM 1016 C C . TYR A 1 127 ? -8.712 -5.135 -4.095 1.00 88.88 127 TYR A C 1
ATOM 1018 O O . TYR A 1 127 ? -8.499 -6.181 -4.700 1.00 88.88 127 TYR A O 1
ATOM 1026 N N . SER A 1 128 ? -9.510 -4.184 -4.564 1.00 91.56 128 SER A N 1
ATOM 1027 C CA . SER A 1 128 ? -10.177 -4.248 -5.870 1.00 91.56 128 SER A CA 1
ATOM 1028 C C . SER A 1 128 ? -9.529 -3.320 -6.897 1.00 91.56 128 SER A C 1
ATOM 1030 O O . SER A 1 128 ? -9.789 -3.453 -8.091 1.00 91.56 128 SER A O 1
ATOM 1032 N N . ALA A 1 129 ? -8.738 -2.350 -6.440 1.00 90.62 129 ALA A N 1
ATOM 1033 C CA . ALA A 1 129 ? -7.892 -1.505 -7.271 1.00 90.62 129 ALA A CA 1
ATOM 1034 C C . ALA A 1 129 ? -6.770 -0.890 -6.425 1.00 90.62 129 ALA A C 1
ATOM 1036 O O . ALA A 1 129 ? -6.855 -0.829 -5.192 1.00 90.62 129 ALA A O 1
ATOM 1037 N N . ALA A 1 130 ? -5.723 -0.413 -7.095 1.00 90.12 130 ALA A N 1
ATOM 1038 C CA . ALA A 1 130 ? -4.684 0.387 -6.464 1.00 90.12 130 ALA A CA 1
ATOM 1039 C C . ALA A 1 130 ? -4.215 1.510 -7.392 1.00 90.12 130 ALA A C 1
ATOM 1041 O O . ALA A 1 130 ? -3.969 1.280 -8.576 1.00 90.12 130 ALA A O 1
ATOM 1042 N N . HIS A 1 131 ? -4.041 2.704 -6.836 1.00 89.19 131 HIS A N 1
ATOM 1043 C CA . HIS A 1 131 ? -3.472 3.851 -7.531 1.00 89.19 131 HIS A CA 1
ATOM 1044 C C . HIS A 1 131 ? -2.095 4.157 -6.963 1.00 89.19 131 HIS A C 1
ATOM 1046 O O . HIS A 1 131 ? -1.942 4.393 -5.763 1.00 89.19 131 HIS A O 1
ATOM 1052 N N . LEU A 1 132 ? -1.093 4.151 -7.835 1.00 85.50 132 LEU A N 1
ATOM 1053 C CA . LEU A 1 132 ? 0.275 4.520 -7.498 1.00 85.50 132 LEU A CA 1
ATOM 1054 C C . LEU A 1 132 ? 0.519 5.948 -7.975 1.00 85.50 132 LEU A C 1
ATOM 1056 O O . LEU A 1 132 ? 0.839 6.163 -9.144 1.00 85.50 132 LEU A O 1
ATOM 1060 N N . CYS A 1 133 ? 0.335 6.913 -7.077 1.00 86.50 133 CYS A N 1
ATOM 1061 C CA . CYS A 1 133 ? 0.492 8.334 -7.361 1.00 86.50 133 CYS A CA 1
ATOM 1062 C C . CYS A 1 133 ? 1.965 8.722 -7.191 1.00 86.50 133 CYS A C 1
ATOM 1064 O O . CYS A 1 133 ? 2.427 9.026 -6.086 1.00 86.50 133 CYS A O 1
ATOM 1066 N N . VAL A 1 134 ? 2.716 8.676 -8.294 1.00 77.25 134 VAL A N 1
ATOM 1067 C CA . VAL A 1 134 ? 4.152 8.972 -8.316 1.00 77.25 134 VAL A CA 1
ATOM 1068 C C . VAL A 1 134 ? 4.419 10.386 -8.830 1.00 77.25 134 VAL A C 1
ATOM 1070 O O . VAL A 1 134 ? 3.849 10.828 -9.828 1.00 77.25 134 VAL A O 1
ATOM 1073 N N . LYS A 1 135 ? 5.335 11.110 -8.176 1.00 75.50 135 LYS A N 1
ATOM 1074 C CA . LYS A 1 135 ? 5.836 12.384 -8.715 1.00 75.50 135 LYS A CA 1
ATOM 1075 C C . LYS A 1 135 ? 6.630 12.148 -10.008 1.00 75.50 135 LYS A C 1
ATOM 1077 O O . LYS A 1 135 ? 7.145 11.050 -10.241 1.00 75.50 135 LYS A O 1
ATOM 1082 N N . GLY A 1 136 ? 6.696 13.185 -10.847 1.00 65.38 136 GLY A N 1
ATOM 1083 C CA . GLY A 1 136 ? 7.258 13.149 -12.201 1.00 65.38 136 GLY A CA 1
ATOM 1084 C C . GLY A 1 136 ? 8.686 12.597 -12.337 1.00 65.38 136 GLY A C 1
ATOM 1085 O O . GLY A 1 136 ? 9.384 12.385 -11.343 1.00 65.38 136 GLY A O 1
ATOM 1086 N N . GLU A 1 137 ? 9.102 12.344 -13.586 1.00 60.12 137 GLU A N 1
ATOM 1087 C CA . GLU A 1 137 ? 10.289 11.546 -13.958 1.00 60.12 137 GLU A CA 1
ATOM 1088 C C . GLU A 1 137 ? 11.599 11.959 -13.268 1.00 60.12 137 GLU A C 1
ATOM 1090 O O . GLU A 1 137 ? 12.408 11.085 -12.955 1.00 60.12 137 GLU A O 1
ATOM 1095 N N . ASP A 1 138 ? 11.750 13.234 -12.909 1.00 57.91 138 ASP A N 1
ATOM 1096 C CA . ASP A 1 138 ? 13.008 13.775 -12.384 1.00 57.91 138 ASP A CA 1
ATOM 1097 C C . ASP A 1 138 ? 13.093 13.857 -10.849 1.00 57.91 138 ASP A C 1
ATOM 1099 O O . ASP A 1 138 ? 14.122 14.271 -10.316 1.00 57.91 138 ASP A O 1
ATOM 1103 N N . LYS A 1 139 ? 12.012 13.557 -10.106 1.00 54.22 139 LYS A N 1
ATOM 1104 C CA . LYS A 1 139 ? 11.894 14.011 -8.697 1.00 54.22 139 LYS A CA 1
ATOM 1105 C C . LYS A 1 139 ? 11.354 12.993 -7.687 1.00 54.22 139 LYS A C 1
ATOM 1107 O O . LYS A 1 139 ? 11.363 13.287 -6.496 1.00 54.22 139 LYS A O 1
ATOM 1112 N N . GLY A 1 140 ? 10.884 11.822 -8.120 1.00 56.09 140 GLY A N 1
ATOM 1113 C CA . GLY A 1 140 ? 10.341 10.799 -7.214 1.00 56.09 140 GLY A CA 1
ATOM 1114 C C . GLY A 1 140 ? 11.407 9.872 -6.618 1.00 56.09 140 GLY A C 1
ATOM 1115 O O . GLY A 1 140 ? 12.326 9.444 -7.320 1.00 56.09 140 GLY A O 1
ATOM 1116 N N . ASN A 1 141 ? 11.259 9.483 -5.346 1.00 64.06 141 ASN A N 1
ATOM 1117 C CA . ASN A 1 141 ? 12.122 8.467 -4.737 1.00 64.06 141 ASN A CA 1
ATOM 1118 C C . ASN A 1 141 ? 11.806 7.088 -5.336 1.00 64.06 141 ASN A C 1
ATOM 1120 O O . ASN A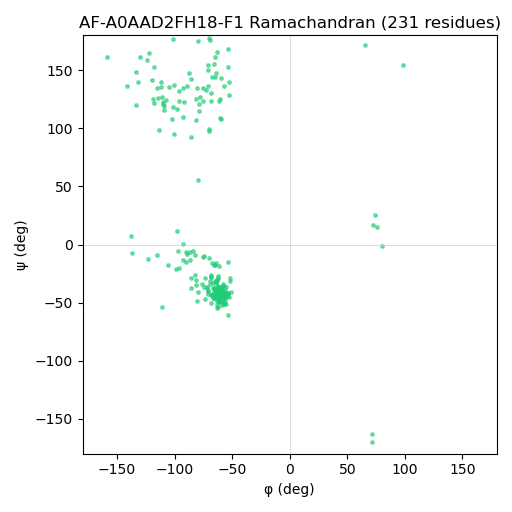 1 141 ? 10.872 6.390 -4.935 1.00 64.06 141 ASN A O 1
ATOM 1124 N N . LEU A 1 142 ? 12.617 6.699 -6.318 1.00 62.09 142 LEU A N 1
ATOM 1125 C CA . LEU A 1 142 ? 12.475 5.456 -7.063 1.00 62.09 142 LEU A CA 1
ATOM 1126 C C . LEU A 1 142 ? 12.351 4.232 -6.152 1.00 62.09 142 LEU A C 1
ATOM 1128 O O . LEU A 1 142 ? 11.532 3.357 -6.399 1.00 62.09 142 LEU A O 1
ATOM 1132 N N . ALA A 1 143 ? 13.130 4.180 -5.074 1.00 61.50 143 ALA A N 1
ATOM 1133 C CA . ALA A 1 143 ? 13.168 3.020 -4.198 1.00 61.50 143 ALA A CA 1
ATOM 1134 C C . ALA A 1 143 ? 11.911 2.888 -3.318 1.00 61.50 143 ALA A C 1
ATOM 1136 O O . ALA A 1 143 ? 11.515 1.764 -3.009 1.00 61.50 143 ALA A O 1
ATOM 1137 N N . LEU A 1 144 ? 11.248 3.996 -2.978 1.00 62.12 144 LEU A N 1
ATOM 1138 C CA . LEU A 1 144 ? 9.954 3.969 -2.297 1.00 62.12 144 LEU A CA 1
ATOM 1139 C C . LEU A 1 144 ? 8.833 3.543 -3.250 1.00 62.12 144 LEU A C 1
ATOM 1141 O O . LEU A 1 144 ? 8.084 2.626 -2.927 1.00 62.12 144 LEU A O 1
ATOM 1145 N N . ASN A 1 145 ? 8.785 4.116 -4.457 1.00 62.81 145 ASN A N 1
ATOM 1146 C CA . ASN A 1 145 ? 7.827 3.720 -5.501 1.00 62.81 145 ASN A CA 1
ATOM 1147 C C . ASN A 1 145 ? 7.917 2.225 -5.818 1.00 62.81 145 ASN A C 1
ATOM 1149 O O . ASN A 1 145 ? 6.911 1.556 -6.031 1.00 62.81 145 ASN A O 1
ATOM 1153 N N . ASN A 1 146 ? 9.131 1.692 -5.777 1.00 62.81 146 ASN A N 1
ATOM 1154 C CA . ASN A 1 146 ? 9.408 0.283 -5.970 1.00 62.81 146 ASN A CA 1
ATOM 1155 C C . ASN A 1 146 ? 8.934 -0.585 -4.792 1.00 62.81 146 ASN A C 1
ATOM 1157 O O . ASN A 1 146 ? 8.323 -1.630 -5.008 1.00 62.81 146 ASN A O 1
ATOM 1161 N N . ALA A 1 147 ? 9.152 -0.145 -3.550 1.00 62.84 147 ALA A N 1
ATOM 1162 C CA . ALA A 1 147 ? 8.611 -0.825 -2.373 1.00 62.84 147 ALA A CA 1
ATOM 1163 C C . ALA A 1 147 ? 7.073 -0.856 -2.404 1.00 62.84 147 ALA A C 1
ATOM 1165 O O . ALA A 1 147 ? 6.464 -1.887 -2.142 1.00 62.84 147 ALA A O 1
ATOM 1166 N N . ILE A 1 148 ? 6.441 0.242 -2.806 1.00 62.09 148 ILE A N 1
ATOM 1167 C CA . ILE A 1 148 ? 4.983 0.353 -2.902 1.00 62.09 148 ILE A CA 1
ATOM 1168 C C . ILE A 1 148 ? 4.428 -0.467 -4.059 1.00 62.09 148 ILE A C 1
ATOM 1170 O O . ILE A 1 148 ? 3.400 -1.113 -3.901 1.00 62.09 148 ILE A O 1
ATOM 1174 N N . LEU A 1 149 ? 5.099 -0.482 -5.211 1.00 62.38 149 LEU A N 1
ATOM 1175 C CA . LEU A 1 149 ? 4.722 -1.370 -6.304 1.00 62.38 149 LEU A CA 1
ATOM 1176 C C . LEU A 1 149 ? 4.788 -2.828 -5.832 1.00 62.38 149 LEU A C 1
ATOM 1178 O O . LEU A 1 149 ? 3.838 -3.578 -6.034 1.00 62.38 149 LEU A O 1
ATOM 1182 N N . GLY A 1 150 ? 5.839 -3.191 -5.089 1.00 60.91 150 GLY A N 1
ATOM 1183 C CA . GLY A 1 150 ? 5.898 -4.455 -4.361 1.00 60.91 150 GLY A CA 1
ATOM 1184 C C . GLY A 1 150 ? 4.698 -4.646 -3.429 1.00 60.91 150 GLY A C 1
ATOM 1185 O O . GLY A 1 150 ? 4.095 -5.715 -3.437 1.00 60.91 150 GLY A O 1
ATOM 1186 N N . PHE A 1 151 ? 4.296 -3.621 -2.675 1.00 63.88 151 PHE A N 1
ATOM 1187 C CA . PHE A 1 151 ? 3.155 -3.687 -1.763 1.00 63.88 151 PHE A CA 1
ATOM 1188 C C . PHE A 1 151 ? 1.823 -3.934 -2.478 1.00 63.88 151 PHE A C 1
ATOM 1190 O O . PHE A 1 151 ? 1.111 -4.889 -2.165 1.00 63.88 151 PHE A O 1
ATOM 1197 N N . ALA A 1 152 ? 1.515 -3.119 -3.485 1.00 60.97 152 ALA A N 1
ATOM 1198 C CA . ALA A 1 152 ? 0.311 -3.238 -4.296 1.00 60.97 152 ALA A CA 1
ATOM 1199 C C . ALA A 1 152 ? 0.242 -4.599 -4.993 1.00 60.97 152 ALA A C 1
ATOM 1201 O O . ALA A 1 152 ? -0.822 -5.200 -5.079 1.00 60.97 152 ALA A O 1
ATOM 1202 N N . MET A 1 153 ? 1.385 -5.124 -5.429 1.00 57.78 153 MET A N 1
ATOM 1203 C CA . MET A 1 153 ? 1.473 -6.457 -6.012 1.00 57.78 153 MET A CA 1
ATOM 1204 C C . MET A 1 153 ? 1.231 -7.581 -5.013 1.00 57.78 153 MET A C 1
ATOM 1206 O O . MET A 1 153 ? 0.766 -8.645 -5.399 1.00 57.78 153 MET A O 1
ATOM 1210 N N . ASN A 1 154 ? 1.529 -7.360 -3.742 1.00 55.09 154 ASN A N 1
ATOM 1211 C CA . ASN A 1 154 ? 1.387 -8.363 -2.696 1.00 55.09 154 ASN A CA 1
ATOM 1212 C C . ASN A 1 154 ? -0.004 -8.433 -2.081 1.00 55.09 154 ASN A C 1
ATOM 1214 O O . ASN A 1 154 ? -0.448 -9.512 -1.700 1.00 55.09 154 ASN A O 1
ATOM 1218 N N . ALA A 1 155 ? -0.729 -7.315 -2.079 1.00 60.12 155 ALA A N 1
ATOM 1219 C CA . ALA A 1 155 ? -2.161 -7.306 -1.794 1.00 60.12 155 ALA A CA 1
ATOM 1220 C C . ALA A 1 155 ? -2.955 -8.278 -2.697 1.00 60.12 155 ALA A C 1
ATOM 1222 O O . ALA A 1 155 ? -4.086 -8.639 -2.378 1.00 60.12 155 ALA A O 1
ATOM 1223 N N . TYR A 1 156 ? -2.346 -8.750 -3.792 1.00 67.50 156 TYR A N 1
ATOM 1224 C CA . TYR A 1 156 ? -2.823 -9.869 -4.589 1.00 67.50 156 TYR A CA 1
ATOM 1225 C C . TYR A 1 156 ? -1.826 -11.039 -4.481 1.00 67.50 156 TYR A C 1
ATOM 1227 O O . TYR A 1 156 ? -0.852 -11.066 -5.230 1.00 67.50 156 TYR A O 1
ATOM 1235 N N . PRO A 1 157 ? -2.061 -12.056 -3.631 1.00 61.25 157 PRO A N 1
ATOM 1236 C CA . PRO A 1 157 ? -1.086 -13.121 -3.339 1.00 61.25 157 PRO A CA 1
ATOM 1237 C C . PRO A 1 157 ? -0.507 -13.824 -4.579 1.00 61.25 157 PRO A C 1
ATOM 1239 O O . PRO A 1 157 ? 0.654 -14.227 -4.612 1.00 61.25 157 PRO A O 1
ATOM 1242 N N . GLN A 1 158 ? -1.304 -13.927 -5.645 1.00 64.69 158 GLN A N 1
ATOM 1243 C CA . GLN A 1 158 ? -0.880 -14.494 -6.926 1.00 64.69 158 GLN A CA 1
ATOM 1244 C C . GLN A 1 158 ? 0.155 -13.619 -7.672 1.00 64.69 158 GLN A C 1
ATOM 1246 O O . GLN A 1 158 ? 0.951 -14.143 -8.439 1.00 64.69 158 GLN A O 1
ATOM 1251 N N . SER A 1 159 ? 0.159 -12.297 -7.465 1.00 64.88 159 SER A N 1
ATOM 1252 C CA . SER A 1 159 ? 1.111 -11.355 -8.081 1.00 64.88 159 SER A CA 1
ATOM 1253 C C . SER A 1 159 ? 2.448 -11.307 -7.339 1.00 64.88 159 SER A C 1
ATOM 1255 O O . SER A 1 159 ? 3.470 -11.095 -7.986 1.00 64.88 159 SER A O 1
ATOM 1257 N N . THR A 1 160 ? 2.479 -11.541 -6.018 1.00 60.44 160 THR A N 1
ATOM 1258 C CA . THR A 1 160 ? 3.738 -11.662 -5.254 1.00 60.44 160 THR A CA 1
ATOM 1259 C C . THR A 1 160 ? 4.621 -12.754 -5.811 1.00 60.44 160 THR A C 1
ATOM 1261 O O . THR A 1 160 ? 5.808 -12.542 -6.048 1.00 60.44 160 THR A O 1
ATOM 1264 N N . ARG A 1 161 ? 4.023 -13.936 -5.989 1.00 65.31 161 ARG A N 1
ATOM 1265 C CA . ARG A 1 161 ? 4.724 -15.121 -6.458 1.00 65.31 161 ARG A CA 1
ATOM 1266 C C . ARG A 1 161 ? 5.375 -14.838 -7.807 1.00 65.31 161 ARG A C 1
ATOM 1268 O O . ARG A 1 161 ? 6.562 -15.083 -7.970 1.00 65.31 161 ARG A O 1
ATOM 1275 N N . LEU A 1 162 ? 4.629 -14.183 -8.692 1.00 69.69 162 LEU A N 1
ATOM 1276 C CA . LEU A 1 162 ? 5.121 -13.763 -9.994 1.00 69.69 162 LEU A CA 1
ATOM 1277 C C . LEU A 1 162 ? 6.233 -12.716 -9.899 1.00 69.69 162 LEU A C 1
ATOM 1279 O O . LEU A 1 162 ? 7.169 -12.800 -10.672 1.00 69.69 162 LEU A O 1
ATOM 1283 N N . LEU A 1 163 ? 6.207 -11.761 -8.962 1.00 69.94 163 LEU A N 1
ATOM 1284 C CA . LEU A 1 163 ? 7.333 -10.826 -8.799 1.00 69.94 163 LEU A CA 1
ATOM 1285 C C . LEU A 1 163 ? 8.621 -11.549 -8.428 1.00 69.94 163 LEU A C 1
ATOM 1287 O O . LEU A 1 163 ? 9.672 -11.210 -8.956 1.00 69.94 163 LEU A O 1
ATOM 1291 N N . VAL A 1 164 ? 8.540 -12.482 -7.479 1.00 69.94 164 VAL A N 1
ATOM 1292 C CA . VAL A 1 164 ? 9.706 -13.231 -7.004 1.00 69.94 164 VAL A CA 1
ATOM 1293 C C . VAL A 1 164 ? 10.231 -14.124 -8.126 1.00 69.94 164 VAL A C 1
ATOM 1295 O O . VAL A 1 164 ? 11.421 -14.082 -8.419 1.00 69.94 164 VAL A O 1
ATOM 1298 N N . GLU A 1 165 ? 9.340 -14.841 -8.813 1.00 77.94 165 GLU A N 1
ATOM 1299 C CA . GLU A 1 165 ? 9.685 -15.672 -9.973 1.00 77.94 165 GLU A CA 1
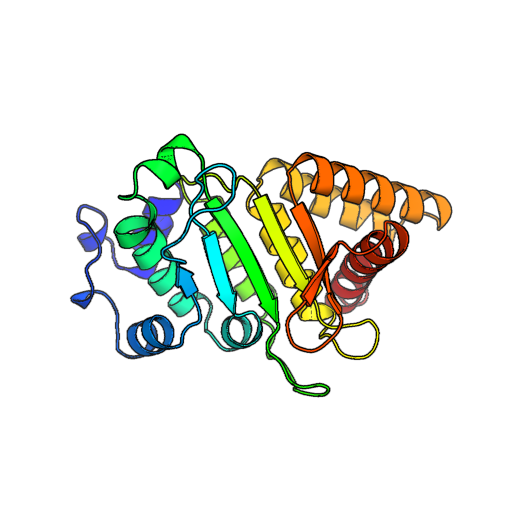ATOM 1300 C C . GLU A 1 165 ? 10.296 -14.826 -11.108 1.00 77.94 165 GLU A C 1
ATOM 1302 O O . GLU A 1 165 ? 11.387 -15.126 -11.594 1.00 77.94 165 GLU A O 1
ATOM 1307 N N . TYR A 1 166 ? 9.660 -13.706 -11.466 1.00 83.56 166 TYR A N 1
ATOM 1308 C CA . TYR A 1 166 ? 10.168 -12.789 -12.483 1.00 83.56 166 TYR A CA 1
ATOM 1309 C C . TYR A 1 166 ? 11.426 -12.053 -12.050 1.00 83.56 166 TYR A C 1
ATOM 1311 O O . TYR A 1 166 ? 12.179 -11.636 -12.917 1.00 83.56 166 TYR A O 1
ATOM 1319 N N . HIS A 1 167 ? 11.671 -11.848 -10.757 1.00 82.44 167 HIS A N 1
ATOM 1320 C CA . HIS A 1 167 ? 12.866 -11.155 -10.285 1.00 82.44 167 HIS A CA 1
ATOM 1321 C C . HIS A 1 167 ? 14.116 -11.942 -10.663 1.00 82.44 167 HIS A C 1
ATOM 1323 O O . HIS A 1 167 ? 15.014 -11.409 -11.318 1.00 82.44 167 HIS A O 1
ATOM 1329 N N . ASP A 1 168 ? 14.152 -13.214 -10.273 1.00 83.06 168 ASP A N 1
ATOM 1330 C CA . ASP A 1 168 ? 15.310 -14.065 -10.517 1.00 83.06 168 ASP A CA 1
ATOM 1331 C C . ASP A 1 168 ? 15.483 -14.317 -12.022 1.00 83.06 168 ASP A C 1
ATOM 1333 O O . ASP A 1 168 ? 16.599 -14.257 -12.541 1.00 83.06 168 ASP A O 1
ATOM 1337 N N . GLU A 1 169 ? 14.376 -14.468 -12.755 1.00 90.19 169 GLU A N 1
ATOM 1338 C CA . GLU A 1 169 ? 14.397 -14.560 -14.213 1.00 90.19 169 GLU A CA 1
ATOM 1339 C C . GLU A 1 169 ? 14.889 -13.265 -14.882 1.00 90.19 169 GLU A C 1
ATOM 1341 O O . GLU A 1 169 ? 15.709 -13.310 -15.801 1.00 90.19 169 GLU A O 1
ATOM 1346 N N . TYR A 1 170 ? 14.421 -12.099 -14.433 1.00 90.06 170 TYR A N 1
ATOM 1347 C CA . TYR A 1 170 ? 14.769 -10.795 -14.998 1.00 90.06 170 TYR A CA 1
ATOM 1348 C C . TYR A 1 170 ? 16.260 -10.499 -14.851 1.00 90.06 170 TYR A C 1
ATOM 1350 O O . TYR A 1 170 ? 16.881 -9.968 -15.780 1.00 90.06 170 TYR A O 1
ATOM 1358 N N . ASP A 1 171 ? 16.852 -10.847 -13.709 1.00 87.62 171 ASP A N 1
ATOM 1359 C CA . ASP A 1 171 ? 18.257 -10.567 -13.431 1.00 87.62 171 ASP A CA 1
ATOM 1360 C C . ASP A 1 171 ? 19.194 -11.304 -14.394 1.00 87.62 171 ASP A C 1
ATOM 1362 O O . ASP A 1 171 ? 20.127 -10.686 -14.921 1.00 87.62 171 ASP A O 1
ATOM 1366 N N . VAL A 1 172 ? 18.891 -12.559 -14.732 1.00 92.12 172 VAL A N 1
ATOM 1367 C CA . VAL A 1 172 ? 19.695 -13.367 -15.670 1.00 92.12 172 VAL A CA 1
ATOM 1368 C C . VAL A 1 172 ? 19.255 -13.236 -17.133 1.00 92.12 172 VAL A C 1
ATOM 1370 O O . VAL A 1 172 ? 19.996 -13.603 -18.043 1.00 92.12 172 VAL A O 1
ATOM 1373 N N . ALA A 1 173 ? 18.062 -12.696 -17.392 1.00 92.81 173 ALA A N 1
ATOM 1374 C CA . ALA A 1 173 ? 17.497 -12.623 -18.733 1.00 92.81 173 ALA A CA 1
ATOM 1375 C C . ALA A 1 173 ? 18.258 -11.664 -19.678 1.00 92.81 173 ALA A C 1
ATOM 1377 O O . ALA A 1 173 ? 18.669 -10.566 -19.278 1.00 92.81 173 ALA A O 1
ATOM 1378 N N . PRO A 1 174 ? 18.361 -11.998 -20.981 1.00 94.56 174 PRO A N 1
ATOM 1379 C CA . PRO A 1 174 ? 18.830 -11.063 -22.000 1.00 94.56 174 PRO A CA 1
ATOM 1380 C C . PRO A 1 174 ? 17.863 -9.877 -22.161 1.00 94.56 174 PRO A C 1
ATOM 1382 O O . PRO A 1 174 ? 16.686 -9.939 -21.794 1.00 94.56 174 PRO A O 1
ATOM 1385 N N . ARG A 1 175 ? 18.339 -8.776 -22.762 1.00 93.19 175 ARG A N 1
ATOM 1386 C CA . ARG A 1 175 ? 17.596 -7.500 -22.854 1.00 93.19 175 ARG A CA 1
ATOM 1387 C C . ARG A 1 175 ? 16.189 -7.639 -23.453 1.00 93.19 175 ARG A C 1
ATOM 1389 O O . ARG A 1 175 ? 15.264 -7.012 -22.943 1.00 93.19 175 ARG A O 1
ATOM 1396 N N . PHE A 1 176 ? 16.018 -8.438 -24.508 1.00 93.69 176 PHE A N 1
ATOM 1397 C CA . PHE A 1 176 ? 14.708 -8.630 -25.145 1.00 93.69 176 PHE A CA 1
ATOM 1398 C C . PHE A 1 176 ? 13.717 -9.346 -24.213 1.00 93.69 176 PHE A C 1
ATOM 1400 O O . PHE A 1 176 ? 12.556 -8.954 -24.129 1.00 93.69 176 PHE A O 1
ATOM 1407 N N . LYS A 1 177 ? 14.192 -10.336 -23.446 1.00 94.50 177 LYS A N 1
ATOM 1408 C CA . LYS A 1 177 ? 13.378 -11.099 -22.496 1.00 94.50 177 LYS A CA 1
ATOM 1409 C C . LYS A 1 177 ? 13.008 -10.260 -21.268 1.00 94.50 177 LYS A C 1
ATOM 1411 O O . LYS A 1 177 ? 11.863 -10.298 -20.839 1.00 94.50 177 LYS A O 1
ATOM 1416 N N . ARG A 1 178 ? 13.915 -9.401 -20.784 1.00 94.12 178 ARG A N 1
ATOM 1417 C CA . ARG A 1 178 ? 13.607 -8.404 -19.737 1.00 94.12 178 ARG A CA 1
ATOM 1418 C C . ARG A 1 178 ? 12.465 -7.471 -20.131 1.00 94.12 178 ARG A C 1
ATOM 1420 O O . ARG A 1 178 ? 11.610 -7.178 -19.304 1.00 94.12 178 ARG A O 1
ATOM 1427 N N . ARG A 1 179 ? 12.445 -7.012 -21.388 1.00 94.44 179 ARG A N 1
ATOM 1428 C CA . ARG A 1 179 ? 11.343 -6.186 -21.903 1.00 94.44 179 ARG A CA 1
ATOM 1429 C C . ARG A 1 179 ? 10.025 -6.955 -21.857 1.00 94.44 179 ARG A C 1
ATOM 1431 O O . ARG A 1 179 ? 9.057 -6.418 -21.343 1.00 94.44 179 ARG A O 1
ATOM 1438 N N . LYS A 1 180 ? 10.018 -8.212 -22.315 1.00 94.00 180 LYS A N 1
ATOM 1439 C CA . LYS A 1 180 ? 8.830 -9.070 -22.249 1.00 94.00 180 LYS A CA 1
ATOM 1440 C C . LYS A 1 180 ? 8.320 -9.253 -20.813 1.00 94.00 180 LYS A C 1
ATOM 1442 O O . LYS A 1 180 ? 7.145 -9.019 -20.582 1.00 94.00 180 LYS A O 1
ATOM 1447 N N . ILE A 1 181 ? 9.197 -9.564 -19.854 1.00 92.19 181 ILE A N 1
ATOM 1448 C CA . ILE A 1 181 ? 8.833 -9.687 -18.428 1.00 92.19 181 ILE A CA 1
ATOM 1449 C C . ILE A 1 181 ? 8.154 -8.409 -17.913 1.00 92.19 181 ILE A C 1
ATOM 1451 O O . ILE A 1 181 ? 7.142 -8.466 -17.221 1.00 92.19 181 ILE A O 1
ATOM 1455 N N . VAL A 1 182 ? 8.700 -7.241 -18.264 1.00 92.81 182 VAL A N 1
ATOM 1456 C CA . VAL A 1 182 ? 8.144 -5.940 -17.869 1.00 92.81 182 VAL A CA 1
ATOM 1457 C C . VAL A 1 182 ? 6.761 -5.705 -18.485 1.00 92.81 182 VAL A C 1
ATOM 1459 O O . VAL A 1 182 ? 5.856 -5.271 -17.772 1.00 92.81 182 VAL A O 1
ATOM 1462 N N . THR A 1 183 ? 6.587 -6.006 -19.773 1.00 93.88 183 THR A N 1
ATOM 1463 C CA . THR A 1 183 ? 5.297 -5.890 -20.469 1.00 93.88 183 THR A CA 1
ATOM 1464 C C . THR A 1 183 ? 4.255 -6.843 -19.878 1.00 93.88 183 THR A C 1
ATOM 1466 O O . THR A 1 183 ? 3.163 -6.395 -19.531 1.00 93.88 183 THR A O 1
ATOM 1469 N N . ASP A 1 184 ? 4.607 -8.117 -19.683 1.00 90.69 184 ASP A N 1
ATOM 1470 C CA . ASP A 1 184 ? 3.721 -9.142 -19.116 1.00 90.69 184 ASP A CA 1
ATOM 1471 C C . ASP A 1 184 ? 3.289 -8.762 -17.689 1.00 90.69 184 ASP A C 1
ATOM 1473 O O . ASP A 1 184 ? 2.111 -8.852 -17.330 1.00 90.69 184 ASP A O 1
ATOM 1477 N N . LEU A 1 185 ? 4.228 -8.269 -16.870 1.00 88.25 185 LEU A N 1
ATOM 1478 C CA . LEU A 1 185 ? 3.918 -7.793 -15.526 1.00 88.25 185 LEU A CA 1
ATOM 1479 C C . LEU A 1 185 ? 2.987 -6.575 -15.572 1.00 88.25 185 LEU A C 1
ATOM 1481 O O . LEU A 1 185 ? 1.999 -6.553 -14.847 1.00 88.25 185 LEU A O 1
ATOM 1485 N N . ARG A 1 186 ? 3.236 -5.583 -16.435 1.00 91.50 186 ARG A N 1
ATOM 1486 C CA . ARG A 1 186 ? 2.341 -4.423 -16.593 1.00 91.50 186 ARG A CA 1
ATOM 1487 C C . ARG A 1 186 ? 0.915 -4.852 -16.942 1.00 91.50 186 ARG A C 1
ATOM 1489 O O . ARG A 1 186 ? -0.030 -4.360 -16.332 1.00 91.50 186 ARG A O 1
ATOM 1496 N N . GLU A 1 187 ? 0.753 -5.749 -17.910 1.00 91.62 187 GLU A N 1
ATOM 1497 C CA . GLU A 1 187 ? -0.562 -6.241 -18.337 1.00 91.62 187 GLU A CA 1
ATOM 1498 C C . GLU A 1 187 ? -1.311 -6.914 -17.196 1.00 91.62 187 GLU A C 1
ATOM 1500 O O . GLU A 1 187 ? -2.483 -6.613 -16.967 1.00 91.62 187 GLU A O 1
ATOM 1505 N N . LEU A 1 188 ? -0.610 -7.738 -16.419 1.00 86.75 188 LEU A N 1
ATOM 1506 C CA . LEU A 1 188 ? -1.157 -8.363 -15.223 1.00 86.75 188 LEU A CA 1
ATOM 1507 C C . LEU A 1 188 ? -1.579 -7.339 -14.158 1.00 86.75 188 LEU A C 1
ATOM 1509 O O . LEU A 1 188 ? -2.631 -7.486 -13.538 1.00 86.75 188 LEU A O 1
ATOM 1513 N N . LEU A 1 189 ? -0.766 -6.309 -13.905 1.00 85.62 189 LEU A N 1
ATOM 1514 C CA . LEU A 1 189 ? -1.119 -5.249 -12.954 1.00 85.62 189 LEU A CA 1
ATOM 1515 C C . LEU A 1 189 ? -2.371 -4.506 -13.430 1.00 85.62 189 LEU A C 1
ATOM 1517 O O . LEU A 1 189 ? -3.316 -4.308 -12.660 1.00 85.62 189 LEU A O 1
ATOM 1521 N N . ASN A 1 190 ? -2.423 -4.175 -14.719 1.00 88.62 190 ASN A N 1
ATOM 1522 C CA . ASN A 1 190 ? -3.559 -3.492 -15.319 1.00 88.62 190 ASN A CA 1
ATOM 1523 C C . ASN A 1 190 ? -4.835 -4.344 -15.268 1.00 88.62 190 ASN A C 1
ATOM 1525 O O . ASN A 1 190 ? -5.903 -3.812 -14.946 1.00 88.62 190 ASN A O 1
ATOM 1529 N N . SER A 1 191 ? -4.735 -5.654 -15.513 1.00 87.38 191 SER A N 1
ATOM 1530 C CA . SER A 1 191 ? -5.871 -6.582 -15.433 1.00 87.38 191 SER A CA 1
ATOM 1531 C C . SER A 1 191 ? -6.417 -6.732 -14.008 1.00 87.38 191 SER A C 1
ATOM 1533 O O . SER A 1 191 ? -7.549 -7.171 -13.828 1.00 87.38 191 SER A O 1
ATOM 1535 N N . ARG A 1 192 ? -5.638 -6.341 -12.990 1.00 83.19 192 ARG A N 1
ATOM 1536 C CA . ARG A 1 192 ? -6.028 -6.313 -11.568 1.00 83.19 192 ARG A CA 1
ATOM 1537 C C . ARG A 1 192 ? -6.475 -4.934 -11.084 1.00 83.19 192 ARG A C 1
ATOM 1539 O O . ARG A 1 192 ? -6.594 -4.708 -9.885 1.00 83.19 192 ARG A O 1
ATOM 1546 N N . GLY A 1 193 ? -6.696 -3.994 -12.002 1.00 85.75 193 GLY A N 1
ATOM 1547 C CA . GLY A 1 193 ? -7.128 -2.639 -11.656 1.00 85.75 193 GLY A CA 1
ATOM 1548 C C . GLY A 1 193 ? -6.035 -1.784 -11.009 1.00 85.75 193 GLY A C 1
ATOM 1549 O O . GLY A 1 193 ? -6.353 -0.767 -10.397 1.00 85.75 193 GLY A O 1
ATOM 1550 N N . ILE A 1 194 ? -4.761 -2.174 -11.118 1.00 87.25 194 ILE A N 1
ATOM 1551 C CA . ILE A 1 194 ? -3.643 -1.326 -10.695 1.00 87.25 194 ILE A CA 1
ATOM 1552 C C . ILE A 1 194 ? -3.377 -0.305 -11.798 1.00 87.25 194 ILE A C 1
ATOM 1554 O O . ILE A 1 194 ? -3.377 -0.650 -12.983 1.00 87.25 194 ILE A O 1
ATOM 1558 N N . ARG A 1 195 ? -3.197 0.957 -11.409 1.00 90.12 195 ARG A N 1
ATOM 1559 C CA . ARG A 1 195 ? -2.951 2.079 -12.318 1.00 90.12 195 ARG A CA 1
ATOM 1560 C C . ARG A 1 195 ? -1.773 2.910 -11.826 1.00 90.12 195 ARG A C 1
ATOM 1562 O O . ARG A 1 195 ? -1.624 3.154 -10.626 1.00 90.12 195 ARG A O 1
ATOM 1569 N N . PHE A 1 196 ? -0.944 3.346 -12.767 1.00 88.25 196 PHE A N 1
ATOM 1570 C CA . PHE A 1 196 ? 0.187 4.232 -12.511 1.00 88.25 196 PHE A CA 1
ATOM 1571 C C . PHE A 1 196 ? -0.244 5.653 -12.841 1.00 88.25 196 PHE A C 1
ATOM 1573 O O . PHE A 1 196 ? -0.575 5.936 -13.989 1.00 88.25 196 PHE A O 1
ATOM 1580 N N . LEU A 1 197 ? -0.256 6.528 -11.841 1.00 89.56 197 LEU A N 1
ATOM 1581 C CA . LEU A 1 197 ? -0.678 7.910 -12.016 1.00 89.56 197 LEU A CA 1
ATOM 1582 C C . LEU A 1 197 ? 0.511 8.852 -11.843 1.00 89.56 197 LEU A C 1
ATOM 1584 O O . LEU A 1 197 ? 1.334 8.666 -10.943 1.00 89.56 197 LEU A O 1
ATOM 1588 N N . GLN A 1 198 ? 0.575 9.883 -12.675 1.00 89.00 198 GLN A N 1
ATOM 1589 C CA . GLN A 1 198 ? 1.531 10.976 -12.556 1.00 89.00 198 GLN A CA 1
ATOM 1590 C C . GLN A 1 198 ? 0.783 12.292 -12.387 1.00 89.00 198 GLN A C 1
ATOM 1592 O O . GLN A 1 198 ? -0.263 12.522 -12.989 1.00 89.00 198 GLN A O 1
ATOM 1597 N N . GLN A 1 199 ? 1.336 13.157 -11.546 1.00 84.19 199 GLN A N 1
ATOM 1598 C CA . GLN A 1 199 ? 0.781 14.481 -11.321 1.00 84.19 199 GLN A CA 1
ATOM 1599 C C . GLN A 1 199 ? 1.092 15.396 -12.514 1.00 84.19 199 GLN A C 1
ATOM 1601 O O . GLN A 1 199 ? 2.268 15.606 -12.831 1.00 84.19 199 GLN A O 1
ATOM 1606 N N . ARG A 1 200 ? 0.061 15.978 -13.136 1.00 87.31 200 ARG A N 1
ATOM 1607 C CA . ARG A 1 200 ? 0.184 17.113 -14.062 1.00 87.31 200 ARG A CA 1
ATOM 1608 C C . ARG A 1 200 ? -0.403 18.354 -13.398 1.00 87.31 200 ARG A C 1
ATOM 1610 O O . ARG A 1 200 ? -1.548 18.375 -12.983 1.00 87.31 200 ARG A O 1
ATOM 1617 N N . GLY A 1 201 ? 0.401 19.399 -13.231 1.00 82.44 201 GLY A N 1
ATOM 1618 C CA . GLY A 1 201 ? -0.034 20.596 -12.502 1.00 82.44 201 GLY A CA 1
ATOM 1619 C C . GLY A 1 201 ? -0.171 20.385 -10.987 1.00 82.44 201 GLY A C 1
ATOM 1620 O O . GLY A 1 201 ? 0.404 19.460 -10.415 1.00 82.44 201 GLY A O 1
ATOM 1621 N N . SER A 1 202 ? -0.874 21.296 -10.309 1.00 79.38 202 SER A N 1
ATOM 1622 C CA . SER A 1 202 ? -0.952 21.305 -8.841 1.00 79.38 202 SER A CA 1
ATOM 1623 C C . SER A 1 202 ? -1.880 20.229 -8.278 1.00 79.38 202 SER A C 1
ATOM 1625 O O . SER A 1 202 ? -1.562 19.673 -7.231 1.00 79.38 202 SER A O 1
ATOM 1627 N N . ASN A 1 203 ? -2.971 19.889 -8.971 1.00 81.12 203 ASN A N 1
ATOM 1628 C CA . ASN A 1 203 ? -4.035 19.037 -8.426 1.00 81.12 203 ASN A CA 1
ATOM 1629 C C . ASN A 1 203 ? -4.581 17.985 -9.407 1.00 81.12 203 ASN A C 1
ATOM 1631 O O . ASN A 1 203 ? -5.554 17.313 -9.072 1.00 81.12 203 ASN A O 1
ATOM 1635 N N . GLU A 1 204 ? -3.983 17.811 -10.587 1.00 86.06 204 GLU A N 1
ATOM 1636 C CA . GLU A 1 204 ? -4.462 16.826 -11.561 1.00 86.06 204 GLU A CA 1
ATOM 1637 C C . GLU A 1 204 ? -3.540 15.608 -11.584 1.00 86.06 204 GLU A C 1
ATOM 1639 O O . GLU A 1 204 ? -2.311 15.712 -11.563 1.00 86.06 204 GLU A O 1
ATOM 1644 N N . TRP A 1 205 ? -4.157 14.430 -11.593 1.00 87.75 205 TRP A N 1
ATOM 1645 C CA . TRP A 1 205 ? -3.484 13.147 -11.720 1.00 87.75 205 TRP A CA 1
ATOM 1646 C C . TRP A 1 205 ? -4.001 12.476 -12.978 1.00 87.75 205 TRP A C 1
ATOM 1648 O O . TRP A 1 205 ? -5.206 12.287 -13.130 1.00 87.75 205 TRP A O 1
ATOM 1658 N N . GLU A 1 206 ? -3.089 12.097 -13.859 1.00 92.69 206 GLU A N 1
ATOM 1659 C CA . GLU A 1 206 ? -3.412 11.356 -15.071 1.00 92.69 206 GLU A CA 1
ATOM 1660 C C . GLU A 1 206 ? -2.739 9.989 -15.051 1.00 92.69 206 GLU A C 1
ATOM 1662 O O . GLU A 1 206 ? -1.694 9.795 -14.422 1.00 92.69 206 GLU A O 1
ATOM 1667 N N . GLU A 1 207 ? -3.345 9.026 -15.739 1.00 93.81 207 GLU A N 1
ATOM 1668 C CA . GLU A 1 207 ? -2.694 7.747 -15.983 1.00 93.81 207 GLU A CA 1
ATOM 1669 C C . GLU A 1 207 ? -1.511 7.947 -16.931 1.00 93.81 207 GLU A C 1
ATOM 1671 O O . GLU A 1 207 ? -1.635 8.583 -17.977 1.00 93.81 207 GLU A O 1
ATOM 1676 N N . VAL A 1 208 ? -0.350 7.413 -16.550 1.00 92.62 208 VAL A N 1
ATOM 1677 C CA . VAL A 1 208 ? 0.847 7.492 -17.392 1.00 92.62 208 VAL A CA 1
ATOM 1678 C C . VAL A 1 208 ? 0.708 6.590 -18.612 1.00 92.62 208 VAL A C 1
ATOM 1680 O O . VAL A 1 208 ? 0.032 5.560 -18.573 1.00 92.62 208 VAL A O 1
ATOM 1683 N N . ASP A 1 209 ? 1.413 6.932 -19.690 1.00 94.81 209 ASP A N 1
ATOM 1684 C CA . ASP A 1 209 ? 1.444 6.070 -20.864 1.00 94.81 209 ASP A CA 1
ATOM 1685 C C . ASP A 1 209 ? 2.093 4.699 -20.572 1.00 94.81 209 ASP A C 1
ATOM 1687 O O . ASP A 1 209 ? 2.770 4.467 -19.562 1.00 94.81 209 ASP A O 1
ATOM 1691 N N . THR A 1 210 ? 1.897 3.759 -21.499 1.00 94.62 210 THR A N 1
ATOM 1692 C CA . THR A 1 210 ? 2.414 2.388 -21.361 1.00 94.62 210 THR A CA 1
ATOM 1693 C C . THR A 1 210 ? 3.930 2.361 -21.155 1.00 94.62 210 THR A C 1
ATOM 1695 O O . THR A 1 210 ? 4.426 1.582 -20.342 1.00 94.62 210 THR A O 1
ATOM 1698 N N . LYS A 1 211 ? 4.678 3.225 -21.846 1.00 93.56 211 LYS A N 1
ATOM 1699 C CA . LYS A 1 211 ? 6.143 3.245 -21.797 1.00 93.56 211 LYS A CA 1
ATOM 1700 C C . LYS A 1 211 ? 6.643 3.754 -20.444 1.00 93.56 211 LYS A C 1
ATOM 1702 O O . LYS A 1 211 ? 7.596 3.194 -19.900 1.00 93.56 211 LYS A O 1
ATOM 1707 N N . ALA A 1 212 ? 5.998 4.773 -19.888 1.00 90.44 212 ALA A N 1
ATOM 1708 C CA . ALA A 1 212 ? 6.285 5.304 -18.564 1.00 90.44 212 ALA A CA 1
ATOM 1709 C C . ALA A 1 212 ? 5.982 4.266 -17.470 1.00 90.44 212 ALA A C 1
ATOM 1711 O O . ALA A 1 212 ? 6.815 4.053 -16.586 1.00 90.44 212 ALA A O 1
ATOM 1712 N N . ALA A 1 213 ? 4.855 3.550 -17.560 1.00 90.00 213 ALA A N 1
ATOM 1713 C CA . ALA A 1 213 ? 4.532 2.458 -16.635 1.00 90.00 213 ALA A CA 1
ATOM 1714 C C . ALA A 1 213 ? 5.574 1.321 -16.691 1.00 90.00 213 ALA A C 1
ATOM 1716 O O . ALA A 1 213 ? 6.106 0.906 -15.657 1.00 90.00 213 ALA A O 1
ATOM 1717 N N . GLU A 1 214 ? 5.934 0.857 -17.894 1.00 92.25 214 GLU A N 1
ATOM 1718 C CA . GLU A 1 214 ? 6.982 -0.157 -18.092 1.00 92.25 214 GLU A CA 1
ATOM 1719 C C . GLU A 1 214 ? 8.336 0.301 -17.536 1.00 92.25 214 GLU A C 1
ATOM 1721 O O . GLU A 1 214 ? 9.059 -0.479 -16.910 1.00 92.25 214 GLU A O 1
ATOM 1726 N N . LEU A 1 215 ? 8.684 1.579 -17.712 1.00 89.56 215 LEU A N 1
ATOM 1727 C CA . LEU A 1 215 ? 9.914 2.141 -17.166 1.00 89.56 215 LEU A CA 1
ATOM 1728 C C . LEU A 1 215 ? 9.941 2.065 -15.634 1.00 89.56 215 LEU A C 1
ATOM 1730 O O . LEU A 1 215 ? 10.973 1.679 -15.077 1.00 89.56 215 LEU A O 1
ATOM 1734 N N . LYS A 1 216 ? 8.823 2.360 -14.955 1.00 86.12 216 LYS A N 1
ATOM 1735 C CA . LYS A 1 216 ? 8.714 2.232 -13.490 1.00 86.12 216 LYS A CA 1
ATOM 1736 C C . LYS A 1 216 ? 8.896 0.783 -13.033 1.00 86.12 216 LYS A C 1
ATOM 1738 O O . LYS A 1 216 ? 9.660 0.527 -12.105 1.00 86.12 216 LYS A O 1
ATOM 1743 N N . ILE A 1 217 ? 8.292 -0.177 -13.728 1.00 87.25 217 ILE A N 1
ATOM 1744 C CA . ILE A 1 217 ? 8.462 -1.609 -13.430 1.00 87.25 217 ILE A CA 1
ATOM 1745 C C . ILE A 1 217 ? 9.916 -2.056 -13.667 1.00 87.25 217 ILE A C 1
ATOM 1747 O O . ILE A 1 217 ? 10.519 -2.737 -12.838 1.00 87.25 217 ILE A O 1
ATOM 1751 N N . ALA A 1 218 ? 10.547 -1.634 -14.763 1.00 89.19 218 ALA A N 1
ATOM 1752 C CA . ALA A 1 218 ? 11.951 -1.952 -15.024 1.00 89.19 218 ALA A CA 1
ATOM 1753 C C . ALA A 1 218 ? 12.893 -1.333 -13.974 1.00 89.19 218 ALA A C 1
ATOM 1755 O O . ALA A 1 218 ? 13.949 -1.891 -13.658 1.00 89.19 218 ALA A O 1
ATOM 1756 N N . GLN A 1 219 ? 12.541 -0.158 -13.453 1.00 85.31 219 GLN A N 1
ATOM 1757 C CA . GLN A 1 219 ? 13.250 0.500 -12.362 1.00 85.31 219 GLN A CA 1
ATOM 1758 C C . GLN A 1 219 ? 13.081 -0.248 -11.028 1.00 85.31 219 GLN A C 1
ATOM 1760 O O . GLN A 1 219 ? 14.054 -0.310 -10.267 1.00 85.31 219 GLN A O 1
ATOM 1765 N N . LEU A 1 220 ? 11.920 -0.871 -10.775 1.00 80.75 220 LEU A N 1
ATOM 1766 C CA . LEU A 1 220 ? 11.687 -1.784 -9.647 1.00 80.75 220 LEU A CA 1
ATOM 1767 C C . LEU A 1 220 ? 12.719 -2.898 -9.605 1.00 80.75 220 LEU A C 1
ATOM 1769 O O . LEU A 1 220 ? 13.506 -2.942 -8.654 1.00 80.75 220 LEU A O 1
ATOM 1773 N N . PHE A 1 221 ? 12.797 -3.710 -10.656 1.00 83.69 221 PHE A N 1
ATOM 1774 C CA . PHE A 1 221 ? 13.760 -4.810 -10.716 1.00 83.69 221 PHE A CA 1
ATOM 1775 C C . PHE A 1 221 ? 15.203 -4.331 -10.495 1.00 83.69 221 PHE A C 1
ATOM 1777 O O . PHE A 1 221 ? 15.934 -4.882 -9.672 1.00 83.69 221 PHE A O 1
ATOM 1784 N N . ARG A 1 222 ? 15.605 -3.220 -11.133 1.00 84.06 222 ARG A N 1
ATOM 1785 C CA . ARG A 1 222 ? 16.960 -2.660 -10.965 1.00 84.06 222 ARG A CA 1
ATOM 1786 C C . ARG A 1 222 ? 17.269 -2.246 -9.526 1.00 84.06 222 ARG A C 1
ATOM 1788 O O . ARG A 1 222 ? 18.417 -2.366 -9.099 1.00 84.06 222 ARG A O 1
ATOM 1795 N N . SER A 1 223 ? 16.287 -1.710 -8.803 1.00 75.25 223 SER A N 1
ATOM 1796 C CA . SER A 1 223 ? 16.484 -1.269 -7.419 1.00 75.25 223 SER A CA 1
ATOM 1797 C C . SER A 1 223 ? 16.639 -2.436 -6.447 1.00 75.25 223 SER A C 1
ATOM 1799 O O . SER A 1 223 ? 17.463 -2.346 -5.538 1.00 75.25 223 SER A O 1
ATOM 1801 N N . ILE A 1 224 ? 15.907 -3.534 -6.670 1.00 71.31 224 ILE A N 1
ATOM 1802 C CA . ILE A 1 224 ? 16.003 -4.741 -5.845 1.00 71.31 224 ILE A CA 1
ATOM 1803 C C . ILE A 1 224 ? 17.393 -5.360 -6.027 1.00 71.31 224 ILE A C 1
ATOM 1805 O O . ILE A 1 224 ? 18.085 -5.607 -5.039 1.00 71.31 224 ILE A O 1
ATOM 1809 N N . ARG A 1 225 ? 17.861 -5.472 -7.278 1.00 78.12 225 ARG A N 1
ATOM 1810 C CA . ARG A 1 225 ? 19.196 -5.989 -7.605 1.00 78.12 225 ARG A CA 1
ATOM 1811 C C . ARG A 1 225 ? 20.327 -5.251 -6.884 1.00 78.12 225 ARG A C 1
ATOM 1813 O O . ARG A 1 225 ? 21.239 -5.881 -6.365 1.00 78.12 225 ARG A O 1
ATOM 1820 N N . LYS A 1 226 ? 20.269 -3.914 -6.806 1.00 76.25 226 LYS A N 1
ATOM 1821 C CA . LYS A 1 226 ? 21.299 -3.109 -6.115 1.00 76.25 226 LYS A CA 1
ATOM 1822 C C . LYS A 1 226 ? 21.403 -3.415 -4.616 1.00 76.25 226 LYS A C 1
ATOM 1824 O O . LYS A 1 226 ? 22.477 -3.239 -4.054 1.00 76.25 226 LYS A O 1
ATOM 1829 N N . LYS A 1 227 ? 20.313 -3.847 -3.968 1.00 68.31 227 LYS A N 1
ATOM 1830 C CA . LYS A 1 227 ? 20.290 -4.121 -2.522 1.00 68.31 227 LYS A CA 1
ATOM 1831 C C . LYS A 1 227 ? 20.828 -5.503 -2.146 1.00 68.31 227 LYS A C 1
ATOM 1833 O O . LYS A 1 227 ? 21.312 -5.641 -1.030 1.00 68.31 227 LYS A O 1
ATOM 1838 N N . LYS A 1 228 ? 20.763 -6.503 -3.036 1.00 67.56 228 LYS A N 1
ATOM 1839 C CA . LYS A 1 228 ? 21.260 -7.864 -2.742 1.00 67.56 228 LYS A CA 1
ATOM 1840 C C . LYS A 1 228 ? 22.795 -7.952 -2.645 1.00 67.56 228 LYS A C 1
ATOM 1842 O O . LYS A 1 228 ? 23.296 -8.956 -2.158 1.00 67.56 228 LYS A O 1
ATOM 1847 N N . GLY A 1 229 ? 23.533 -6.910 -3.048 1.00 63.53 229 GLY A N 1
ATOM 1848 C CA . GLY A 1 229 ? 24.992 -6.978 -3.183 1.00 63.53 229 GLY A CA 1
ATOM 1849 C C . GLY A 1 229 ? 25.414 -7.954 -4.294 1.00 63.53 229 GLY A C 1
ATOM 1850 O O . GLY A 1 229 ? 24.565 -8.638 -4.871 1.00 63.53 229 GLY A O 1
ATOM 1851 N N . PRO A 1 230 ? 26.705 -8.008 -4.666 1.00 62.75 230 PRO A N 1
ATOM 1852 C CA . PRO A 1 230 ? 27.194 -9.118 -5.469 1.00 62.75 230 PRO A CA 1
ATOM 1853 C C . PRO A 1 230 ? 26.970 -10.405 -4.670 1.00 62.75 230 PRO A C 1
ATOM 1855 O O . PRO A 1 230 ? 27.388 -10.497 -3.517 1.00 62.75 230 PRO A O 1
ATOM 1858 N N . ILE A 1 231 ? 26.282 -11.376 -5.272 1.00 56.59 231 ILE A N 1
ATOM 1859 C CA . ILE A 1 231 ? 26.221 -12.732 -4.729 1.00 56.59 231 ILE A CA 1
ATOM 1860 C C . ILE A 1 231 ? 27.673 -13.204 -4.705 1.00 56.59 231 ILE A C 1
ATOM 1862 O O . ILE A 1 231 ? 28.278 -13.351 -5.766 1.00 56.59 231 ILE A O 1
ATOM 1866 N N . SER A 1 232 ? 28.257 -13.320 -3.513 1.00 47.12 232 SER A N 1
ATOM 1867 C CA . SER A 1 232 ? 29.587 -13.895 -3.343 1.00 47.12 232 SER A CA 1
ATOM 1868 C C . SER A 1 232 ? 29.530 -15.321 -3.885 1.00 47.12 232 SER A C 1
ATOM 1870 O O . SER A 1 232 ? 28.843 -16.163 -3.304 1.00 47.12 232 SER A O 1
ATOM 1872 N N . SER A 1 233 ? 30.157 -15.520 -5.043 1.00 44.12 233 SER A N 1
ATOM 1873 C CA . SER A 1 233 ? 30.325 -16.805 -5.723 1.00 44.12 233 SER A CA 1
ATOM 1874 C C . SER A 1 233 ? 31.258 -17.722 -4.956 1.00 44.12 233 SER A C 1
ATOM 1876 O O . SER A 1 233 ? 32.299 -17.187 -4.506 1.00 44.12 233 SER A O 1
#

Foldseek 3Di:
DQVLLVLCCVQQNPVCSPDADDPVSADPLLVCLLPVPQKDWDPAAPPVRATEIEGELLVVLVDFLSSVLVNVSCCVPVPQVVDVRFVVPNHEYEYAYPDDFVDDRRHHDPVSLVSNLSNLLSRPTAHQAYEQEAEDDRGGDLQSSLSVVCNLLSSPVVSNVLCVVVLVVLVPDDPVVVLVSLLVSLVVNVVSRYFYWYDDPDDDIDTDDPVVSSVSSSSSSVSVVVVVPPPPD

InterPro domains:
  IPR049227 Domain of unknown function DUF6824 [PF20710] (162-222)

Secondary structure (DSSP, 8-state):
--HHHHHHHHHH-GGGTTS---GGGS-HHHHHHHTTTSEEEEEEE-TT--EEEEEEHHHHTTS-HHHHHHHHHHIIIIIITTSHHHHHH-EEEEEE--PPTT-------HHHHHHHHHHHHHSS--EEEEEEEEPPTTTS-HHHHHHHHHHHHHSSHHHHHHHHHHHHHHHHS-HHHHHHHHHHHHHHHHHTTEEEEEEETTTEEEEPPHHHHHHHHHHHHHHHHHHS-----

Radius of gyration: 18.03 Å; Cα contacts (8 Å, |Δi|>4): 311; chains: 1; bounding box: 51×42×51 Å

Nearest PDB structures (foldseek):
  3hx3-assembly1_A  TM=6.198E-01  e=3.071E-02  Homo sapiens
  1akr-assembly1_A  TM=3.181E-01  e=5.470E+00  Nitratidesulfovibrio vulgaris str. Hildenborough

Sequence (233 aa):
MMNFLRYKATYFGNDKVARDITLDDLNEEDMKWMLSGLFHIQDGRDQSGRVIIYLSNTLLGKCKADTLIRVAYYIWFNILIPIPEVQMKGLVGVYFDASKPGENIAIPGFNSFLTIMSFTCSLPMRYSAAHLCVKGEDKGNLALNNAILGFAMNAYPQSTRLLVEYHDEYDVAPRFKRRKIVTDLRELLNSRGIRFLQQRGSNEWEEVDTKAAELKIAQLFRSIRKKKGPISS

Solvent-accessible surface area (backbone atoms only — not comparable to full-atom values): 12957 Å² total; per-residue (Å²): 130,68,59,44,57,54,50,40,26,75,75,66,34,70,87,46,57,87,48,87,78,54,74,88,76,48,51,72,70,32,50,53,47,60,72,64,53,35,58,42,74,50,92,61,56,50,100,86,56,22,41,37,36,39,35,30,50,55,48,54,23,71,46,54,46,70,47,48,50,51,42,48,49,44,46,44,64,70,57,43,58,75,36,65,45,34,73,76,58,10,28,31,44,35,40,37,59,78,66,56,75,84,57,85,65,52,63,54,52,71,66,41,44,51,53,48,46,57,52,57,58,35,48,99,65,50,67,54,27,34,39,44,42,40,56,50,98,91,52,47,63,62,68,53,56,30,52,48,50,51,46,64,34,30,62,38,67,76,45,38,56,48,50,58,56,47,45,64,49,43,74,75,40,56,74,73,55,35,50,49,54,32,51,55,50,49,51,55,39,46,76,53,45,37,46,52,27,32,59,51,79,95,86,41,73,43,75,55,54,71,68,58,49,36,49,54,51,52,48,31,56,56,51,55,56,65,71,70,52,80,78,85,124